Protein AF-A0A259N4V8-F1 (afdb_monomer)

Secondary structure (DSSP, 8-state):
--HHHHHHHHHHHHHH-GGG-EEEPPSTTPPPEEEETTEEEE--TTSTHHHHHHHHHHHHHHHHHHHHHHSSSBPHHHHHHIIIIIS-GGGHHHHHHHHHHHS-B---HHHHHHHHHHHHHH-SSTTSTHHHHHHHHHHTTS---GGGTTTS-SEEEEEESS-TT-SEEES-HHHHHHHHHHTHHHHTTPPPEEEEEEGGGEEEEE-TTSS-EEEE----

Structure (mmCIF, N/CA/C/O backbone):
data_AF-A0A259N4V8-F1
#
_entry.id   AF-A0A259N4V8-F1
#
loop_
_atom_site.group_PDB
_atom_site.id
_atom_site.type_symbol
_atom_site.label_atom_id
_atom_site.label_alt_id
_atom_site.label_comp_id
_atom_site.label_asym_id
_atom_site.label_entity_id
_atom_site.label_seq_id
_atom_site.pdbx_PDB_ins_code
_atom_site.Cartn_x
_atom_site.Cartn_y
_atom_site.Cartn_z
_atom_site.occupancy
_atom_site.B_iso_or_equiv
_atom_site.auth_seq_id
_atom_site.auth_comp_id
_atom_site.auth_asym_id
_atom_site.auth_atom_id
_atom_site.pdbx_PDB_model_num
ATOM 1 N N . MET A 1 1 ? 19.316 -9.562 -15.146 1.00 88.62 1 MET A N 1
ATOM 2 C CA . MET A 1 1 ? 18.927 -9.067 -16.485 1.00 88.62 1 MET A CA 1
ATOM 3 C C . MET A 1 1 ? 19.942 -9.521 -17.521 1.00 88.62 1 MET A C 1
ATOM 5 O O . MET A 1 1 ? 21.141 -9.373 -17.275 1.00 88.62 1 MET A O 1
ATOM 9 N N . ASN A 1 2 ? 19.476 -10.070 -18.642 1.00 89.69 2 ASN A N 1
ATOM 10 C CA . ASN A 1 2 ? 20.301 -10.301 -19.833 1.00 89.69 2 ASN A CA 1
ATOM 11 C C . ASN A 1 2 ? 20.630 -8.949 -20.531 1.00 89.69 2 ASN A C 1
ATOM 13 O O . ASN A 1 2 ? 20.104 -7.914 -20.110 1.00 89.69 2 ASN A O 1
ATOM 17 N N . PRO A 1 3 ? 21.532 -8.906 -21.531 1.00 92.75 3 PRO A N 1
ATOM 18 C CA . PRO A 1 3 ? 21.907 -7.653 -22.198 1.00 92.75 3 PRO A CA 1
ATOM 19 C C . PRO A 1 3 ? 20.731 -6.896 -22.832 1.00 92.75 3 PRO A C 1
ATOM 21 O O . PRO A 1 3 ? 20.641 -5.685 -22.661 1.00 92.75 3 PRO A O 1
ATOM 24 N N . GLU A 1 4 ? 19.802 -7.606 -23.471 1.00 91.50 4 GLU A N 1
ATOM 25 C CA . GLU A 1 4 ? 18.619 -7.029 -24.126 1.00 91.50 4 GLU A CA 1
ATOM 26 C C . GLU A 1 4 ? 17.668 -6.367 -23.116 1.00 91.50 4 GLU A C 1
ATOM 28 O O . GLU A 1 4 ? 17.286 -5.212 -23.276 1.00 91.50 4 GLU A O 1
ATOM 33 N N . GLN A 1 5 ? 17.379 -7.047 -22.002 1.00 93.56 5 GLN A N 1
ATOM 34 C CA . GLN A 1 5 ? 16.611 -6.509 -20.875 1.00 93.56 5 GLN A CA 1
ATOM 35 C C . GLN A 1 5 ? 17.256 -5.235 -20.318 1.00 93.56 5 GLN A C 1
ATOM 37 O O . GLN A 1 5 ? 16.558 -4.265 -20.020 1.00 93.56 5 GLN A O 1
ATOM 42 N N . LYS A 1 6 ? 18.590 -5.228 -20.171 1.00 93.25 6 LYS A N 1
ATOM 43 C CA . LYS A 1 6 ? 19.323 -4.055 -19.676 1.00 93.25 6 LYS A CA 1
ATOM 44 C C . LYS A 1 6 ? 19.194 -2.883 -20.637 1.00 93.25 6 LYS A C 1
ATOM 46 O O . LYS A 1 6 ? 18.895 -1.788 -20.184 1.00 93.25 6 LYS A O 1
ATOM 51 N N . GLU A 1 7 ? 19.416 -3.104 -21.929 1.00 95.81 7 GLU A N 1
ATOM 52 C CA . GLU A 1 7 ? 19.304 -2.059 -22.950 1.00 95.81 7 GLU A CA 1
ATOM 53 C C . GLU A 1 7 ? 17.878 -1.505 -23.024 1.00 95.81 7 GLU A C 1
ATOM 55 O O . GLU A 1 7 ? 17.678 -0.290 -23.002 1.00 95.81 7 GLU A O 1
ATOM 60 N N . PHE A 1 8 ? 16.883 -2.393 -23.009 1.00 96.94 8 PHE A N 1
ATOM 61 C CA . PHE A 1 8 ? 15.480 -2.017 -23.041 1.00 96.94 8 PHE A CA 1
ATOM 62 C C . PHE A 1 8 ? 15.085 -1.149 -21.837 1.00 96.94 8 PHE A C 1
ATOM 64 O O . PHE A 1 8 ? 14.509 -0.073 -22.021 1.00 96.94 8 PHE A O 1
ATOM 71 N N . TRP A 1 9 ? 15.399 -1.572 -20.608 1.00 97.06 9 TRP A N 1
ATOM 72 C CA . TRP A 1 9 ? 15.001 -0.850 -19.391 1.00 97.06 9 TRP A CA 1
ATOM 73 C C . TRP A 1 9 ? 15.925 0.313 -19.024 1.00 97.06 9 TRP A C 1
ATOM 75 O O . TRP A 1 9 ? 15.549 1.127 -18.179 1.00 97.06 9 TRP A O 1
ATOM 85 N N . LYS A 1 10 ? 17.089 0.444 -19.673 1.00 97.31 10 LYS A N 1
ATOM 86 C CA . LYS A 1 10 ? 18.097 1.467 -19.366 1.00 97.31 10 LYS A CA 1
ATOM 87 C C . LYS A 1 10 ? 17.532 2.887 -19.220 1.00 97.31 10 LYS A C 1
ATOM 89 O O . LYS A 1 10 ? 17.838 3.494 -18.200 1.00 97.31 10 LYS A O 1
ATOM 94 N N . PRO A 1 11 ? 16.677 3.412 -20.123 1.00 98.12 11 PRO A N 1
ATOM 95 C CA . PRO A 1 11 ? 16.157 4.774 -19.975 1.00 98.12 11 PRO A CA 1
ATOM 96 C C . PRO A 1 11 ? 15.373 4.991 -18.678 1.00 98.12 11 PRO A C 1
ATOM 98 O O . PRO A 1 11 ? 15.407 6.073 -18.107 1.00 98.12 11 PRO A O 1
ATOM 101 N N . TYR A 1 12 ? 14.672 3.961 -18.203 1.00 98.19 12 TYR A N 1
ATOM 102 C CA . TYR A 1 12 ? 13.939 4.026 -16.946 1.00 98.19 12 TYR A CA 1
ATOM 103 C C . TYR A 1 12 ? 14.869 3.832 -15.743 1.00 98.19 12 TYR A C 1
ATOM 105 O O . TYR A 1 12 ? 14.801 4.600 -14.789 1.00 98.19 12 TYR A O 1
ATOM 113 N N . ILE A 1 13 ? 15.782 2.857 -15.815 1.00 97.88 13 ILE A N 1
ATOM 114 C CA . ILE A 1 13 ? 16.783 2.593 -14.770 1.00 97.88 13 ILE A CA 1
ATOM 115 C C . ILE A 1 13 ? 17.664 3.823 -14.522 1.00 97.88 13 ILE A C 1
ATOM 117 O O . ILE A 1 13 ? 17.937 4.144 -13.371 1.00 97.88 13 ILE A O 1
ATOM 121 N N . ASP A 1 14 ? 18.065 4.541 -15.573 1.00 98.25 14 ASP A N 1
ATOM 122 C CA . ASP A 1 14 ? 18.867 5.763 -15.456 1.00 98.25 14 ASP A CA 1
ATOM 123 C C . ASP A 1 14 ? 18.132 6.877 -14.682 1.00 98.25 14 ASP A C 1
ATOM 125 O O . ASP A 1 14 ? 18.781 7.698 -14.038 1.00 98.25 14 ASP A O 1
ATOM 129 N N . LEU A 1 15 ? 16.791 6.903 -14.714 1.00 97.94 15 LEU A N 1
ATOM 130 C CA . LEU A 1 15 ? 15.978 7.879 -13.976 1.00 97.94 15 LEU A CA 1
ATOM 131 C C . LEU A 1 15 ? 15.815 7.517 -12.500 1.00 97.94 15 LEU A C 1
ATOM 133 O O . LEU A 1 15 ? 15.834 8.401 -11.641 1.00 97.94 15 LEU A O 1
ATOM 137 N N . ILE A 1 16 ? 15.592 6.234 -12.208 1.00 97.00 16 ILE A N 1
ATOM 138 C CA . ILE A 1 16 ? 15.252 5.787 -10.852 1.00 97.00 16 ILE A CA 1
ATOM 139 C C . ILE A 1 16 ? 16.444 5.250 -10.062 1.00 97.00 16 ILE A C 1
ATOM 141 O O . ILE A 1 16 ? 16.316 5.085 -8.856 1.00 97.00 16 ILE A O 1
ATOM 145 N N . GLY A 1 17 ? 17.579 4.980 -10.704 1.00 97.19 17 GLY A N 1
ATOM 146 C CA . GLY A 1 17 ? 18.704 4.272 -10.096 1.00 97.19 17 GLY A CA 1
ATOM 147 C C . GLY A 1 17 ? 18.523 2.752 -10.141 1.00 97.19 17 GLY A C 1
ATOM 148 O O . GLY A 1 17 ? 17.421 2.218 -9.992 1.00 97.19 17 GLY A O 1
ATOM 149 N N . VAL A 1 18 ? 19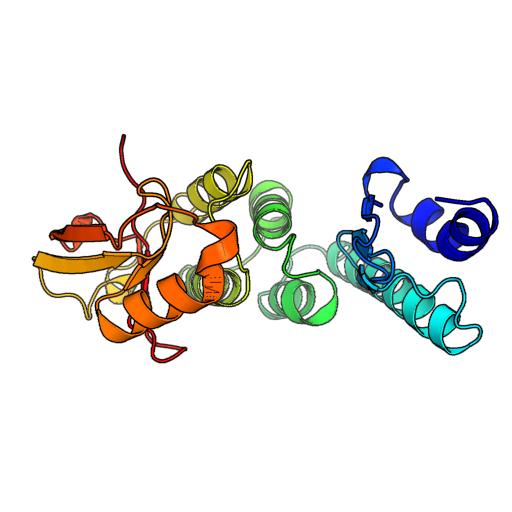.624 2.028 -10.359 1.00 94.81 18 VAL A N 1
ATOM 150 C CA . VAL A 1 18 ? 19.617 0.560 -10.501 1.00 94.81 18 VAL A CA 1
ATOM 151 C C . VAL A 1 18 ? 19.192 -0.150 -9.216 1.00 94.81 18 VAL A C 1
ATOM 153 O O . VAL A 1 18 ? 18.585 -1.214 -9.270 1.00 94.81 18 VAL A O 1
ATOM 156 N N . GLU A 1 19 ? 19.454 0.457 -8.065 1.00 95.00 19 GLU A N 1
ATOM 157 C CA . GLU A 1 19 ? 19.054 -0.022 -6.745 1.00 95.00 19 GLU A CA 1
ATOM 158 C C . GLU A 1 19 ? 17.535 0.009 -6.519 1.00 95.00 19 GLU A C 1
ATOM 160 O O . GLU A 1 19 ? 17.032 -0.716 -5.666 1.00 95.00 19 GLU A O 1
ATOM 165 N N . ASN A 1 20 ? 16.799 0.799 -7.309 1.00 95.88 20 ASN A N 1
ATOM 166 C CA .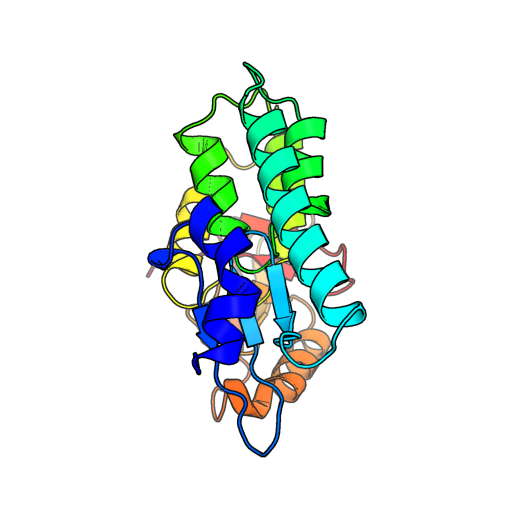 ASN A 1 20 ? 15.340 0.908 -7.241 1.00 95.88 20 ASN A CA 1
ATOM 167 C C . ASN A 1 20 ? 14.630 0.071 -8.322 1.00 95.88 20 ASN A C 1
ATOM 169 O O . ASN A 1 20 ? 13.407 0.159 -8.467 1.00 95.88 20 ASN A O 1
ATOM 173 N N . PHE A 1 21 ? 15.381 -0.740 -9.075 1.00 96.19 21 PHE A N 1
ATOM 174 C CA . PHE A 1 21 ? 14.873 -1.617 -10.125 1.00 96.19 21 PHE A CA 1
ATOM 175 C C . PHE A 1 21 ? 15.210 -3.076 -9.815 1.00 96.19 21 PHE A C 1
ATOM 177 O O . PHE A 1 21 ? 16.374 -3.477 -9.801 1.00 96.19 21 PHE A O 1
ATOM 184 N N . THR A 1 22 ? 14.185 -3.903 -9.636 1.00 95.12 22 THR A N 1
ATOM 185 C CA . THR A 1 22 ? 14.345 -5.343 -9.417 1.00 95.12 22 THR A CA 1
ATOM 186 C C . THR A 1 22 ? 13.765 -6.123 -10.590 1.00 95.12 22 THR A C 1
ATOM 188 O O . THR A 1 22 ? 12.654 -5.852 -11.034 1.00 95.12 22 THR A O 1
ATOM 191 N N . LEU A 1 23 ? 14.513 -7.116 -11.080 1.00 94.00 23 LEU A N 1
ATOM 192 C CA . LEU A 1 23 ? 14.002 -8.130 -12.003 1.00 94.00 23 LEU A CA 1
ATOM 193 C C . LEU A 1 23 ? 13.882 -9.458 -11.250 1.00 94.00 23 LEU A C 1
ATOM 195 O O . LEU A 1 23 ? 14.898 -10.062 -10.899 1.00 94.00 23 LEU A O 1
ATOM 199 N N . ILE A 1 24 ? 12.654 -9.915 -11.042 1.00 92.62 24 ILE A N 1
ATOM 200 C CA . ILE A 1 24 ? 12.338 -11.204 -10.432 1.00 92.62 24 ILE A CA 1
ATOM 201 C C . ILE A 1 24 ? 12.240 -12.239 -11.549 1.00 92.62 24 ILE A C 1
ATOM 203 O O . ILE A 1 24 ? 11.523 -12.042 -12.527 1.00 92.62 24 ILE A O 1
ATOM 207 N N . LYS A 1 25 ? 12.975 -13.342 -11.417 1.00 91.06 25 LYS A N 1
ATOM 208 C CA . LYS A 1 25 ? 12.930 -14.425 -12.399 1.00 91.06 25 LYS A CA 1
ATOM 209 C C . LYS A 1 25 ? 11.647 -15.229 -12.256 1.00 91.06 25 LYS A C 1
ATOM 211 O O . LYS A 1 25 ? 11.327 -15.669 -11.153 1.00 91.06 25 LYS A O 1
ATOM 216 N N . GLY A 1 26 ? 10.943 -15.420 -13.368 1.00 85.88 26 GLY A N 1
ATOM 217 C CA . GLY A 1 26 ? 9.789 -16.311 -13.403 1.00 85.88 26 GLY A CA 1
ATOM 218 C C . GLY A 1 26 ? 10.216 -17.761 -13.157 1.00 85.88 26 GLY A C 1
ATOM 219 O O . GLY A 1 26 ? 11.306 -18.175 -13.558 1.00 85.88 26 GLY A O 1
ATOM 220 N N . GLN A 1 27 ? 9.370 -18.527 -12.471 1.00 83.31 27 GLN A N 1
ATOM 221 C CA . GLN A 1 27 ? 9.545 -19.968 -12.264 1.00 83.31 27 GLN A CA 1
ATOM 222 C C . GLN A 1 27 ? 8.623 -20.747 -13.210 1.00 83.31 27 GLN A C 1
ATOM 224 O O . GLN A 1 27 ? 7.619 -20.211 -13.668 1.00 83.31 27 GLN A O 1
ATOM 229 N N . ASP A 1 28 ? 8.983 -21.989 -13.543 1.00 80.69 28 ASP A N 1
ATOM 230 C CA . ASP A 1 28 ? 8.143 -22.921 -14.318 1.00 80.69 28 ASP A CA 1
ATOM 231 C C . ASP A 1 28 ? 7.590 -22.367 -15.645 1.00 80.69 28 ASP A C 1
ATOM 233 O O . ASP A 1 28 ? 6.445 -22.598 -16.028 1.00 80.69 28 ASP A O 1
ATOM 237 N N . GLY A 1 29 ? 8.426 -21.622 -16.376 1.00 75.12 29 GLY A N 1
ATOM 238 C CA . GLY A 1 29 ? 8.057 -21.037 -17.670 1.00 75.12 29 GLY A CA 1
ATOM 239 C C . GLY A 1 29 ? 7.258 -19.734 -17.575 1.00 75.12 29 GLY A C 1
ATOM 240 O O . GLY A 1 29 ? 6.855 -19.200 -18.610 1.00 75.12 29 GLY A O 1
ATOM 241 N N . MET A 1 30 ? 7.059 -19.194 -16.369 1.00 82.94 30 MET A N 1
ATOM 242 C CA . MET A 1 30 ? 6.507 -17.854 -16.180 1.00 82.94 30 MET A CA 1
ATOM 243 C C . MET A 1 30 ? 7.481 -16.778 -16.671 1.00 82.94 30 MET A C 1
ATOM 245 O O . MET A 1 30 ? 8.702 -16.934 -16.617 1.00 82.94 30 MET A O 1
ATOM 249 N N . ILE A 1 31 ? 6.922 -15.664 -17.143 1.00 88.06 31 ILE A N 1
ATOM 250 C CA . ILE A 1 31 ? 7.688 -14.497 -17.590 1.00 88.06 31 ILE A CA 1
ATOM 251 C C . ILE A 1 31 ? 8.330 -13.824 -16.368 1.00 88.06 31 ILE A C 1
ATOM 253 O O . ILE A 1 31 ? 7.736 -13.787 -15.289 1.00 88.06 31 ILE A O 1
ATOM 257 N N . ASP A 1 32 ? 9.541 -13.287 -16.540 1.00 93.94 32 ASP A N 1
ATOM 258 C CA . ASP A 1 32 ? 10.187 -12.448 -15.527 1.00 93.94 32 ASP A CA 1
ATOM 259 C C . ASP A 1 32 ? 9.270 -11.280 -15.121 1.00 93.94 32 ASP A C 1
ATOM 261 O O . ASP A 1 32 ? 8.492 -10.773 -15.928 1.00 93.94 32 ASP A O 1
ATOM 265 N N . LEU A 1 33 ? 9.381 -10.808 -13.883 1.00 94.00 33 LEU A N 1
ATOM 266 C CA . LEU A 1 33 ? 8.668 -9.628 -13.401 1.00 94.00 33 LEU A CA 1
ATOM 267 C C . LEU A 1 33 ? 9.652 -8.488 -13.169 1.00 94.00 33 LEU A C 1
ATOM 269 O O . LEU A 1 33 ? 10.742 -8.685 -12.633 1.00 94.00 33 LEU A O 1
ATOM 273 N N . VAL A 1 34 ? 9.251 -7.281 -13.535 1.00 94.75 34 VAL A N 1
ATOM 274 C CA . VAL A 1 34 ? 9.922 -6.049 -13.131 1.00 94.75 34 VAL A CA 1
ATOM 275 C C . VAL A 1 34 ? 9.182 -5.480 -11.937 1.00 94.75 34 VAL A C 1
ATOM 277 O O . VAL A 1 34 ? 7.955 -5.396 -11.950 1.00 94.75 34 VAL A O 1
ATOM 280 N N . GLN A 1 35 ? 9.938 -5.054 -10.933 1.00 94.56 35 GLN A N 1
ATOM 281 C CA . GLN A 1 35 ? 9.421 -4.385 -9.754 1.00 94.56 35 GLN A CA 1
ATOM 282 C C . GLN A 1 35 ? 10.223 -3.111 -9.476 1.00 94.56 35 GLN A C 1
ATOM 284 O O . GLN A 1 35 ? 11.443 -3.135 -9.296 1.00 94.56 35 GLN A O 1
ATOM 289 N N . SER A 1 36 ? 9.512 -1.993 -9.433 1.00 96.44 36 SER A N 1
ATOM 290 C CA . SER A 1 36 ? 9.987 -0.683 -9.009 1.00 96.44 36 SER A CA 1
ATOM 291 C C . SER A 1 36 ? 8.819 0.127 -8.446 1.00 96.44 36 SER A C 1
ATOM 293 O O . SER A 1 36 ? 7.648 -0.219 -8.626 1.00 96.44 36 SER A O 1
ATOM 295 N N . LYS A 1 37 ? 9.129 1.270 -7.826 1.00 96.44 37 LYS A N 1
ATOM 296 C CA . LYS A 1 37 ? 8.124 2.192 -7.277 1.00 96.44 37 LYS A CA 1
ATOM 297 C C . LYS A 1 37 ? 7.052 2.610 -8.293 1.00 96.44 37 LYS A C 1
ATOM 299 O O . LYS A 1 37 ? 5.904 2.783 -7.903 1.00 96.44 37 LYS A O 1
ATOM 304 N N . HIS A 1 38 ? 7.404 2.777 -9.571 1.00 97.56 38 HIS A N 1
ATOM 305 C CA . HIS A 1 38 ? 6.475 3.285 -10.594 1.00 97.56 38 HIS A CA 1
ATOM 306 C C . HIS A 1 38 ? 5.986 2.211 -11.582 1.00 97.56 38 HIS A C 1
ATOM 308 O O . HIS A 1 38 ? 5.133 2.496 -12.431 1.00 97.56 38 HIS A O 1
ATOM 314 N N . TYR A 1 39 ? 6.500 0.980 -11.483 1.00 95.56 39 TYR A N 1
ATOM 315 C CA . TYR A 1 39 ? 6.109 -0.135 -12.341 1.00 95.56 39 TYR A CA 1
ATOM 316 C C . TYR A 1 39 ? 6.314 -1.482 -11.641 1.00 95.56 39 TYR A C 1
ATOM 318 O O . TYR A 1 39 ? 7.438 -1.865 -11.328 1.00 95.56 39 TYR A O 1
ATOM 326 N N . CYS A 1 40 ? 5.230 -2.232 -11.464 1.00 93.31 40 CYS A N 1
ATOM 327 C CA . CYS A 1 40 ? 5.275 -3.651 -11.142 1.00 93.31 40 CYS A CA 1
ATOM 328 C C . CYS A 1 40 ? 4.475 -4.419 -12.196 1.00 93.31 40 CYS A C 1
ATOM 330 O O . CYS A 1 40 ? 3.315 -4.093 -12.463 1.00 93.31 40 CYS A O 1
ATOM 332 N N . GLY A 1 41 ? 5.089 -5.410 -12.833 1.00 92.69 41 GLY A N 1
ATOM 333 C CA . GLY A 1 41 ? 4.429 -6.182 -13.881 1.00 92.69 41 GLY A CA 1
ATOM 334 C C . GLY A 1 41 ? 5.379 -7.109 -14.618 1.00 92.69 41 GLY A C 1
ATOM 335 O O . GLY A 1 41 ? 6.554 -7.213 -14.278 1.00 92.69 41 GLY A O 1
ATOM 336 N N . MET A 1 42 ? 4.872 -7.777 -15.652 1.00 93.31 42 MET A N 1
ATOM 337 C CA . MET A 1 42 ? 5.701 -8.628 -16.506 1.00 93.31 42 MET A CA 1
ATOM 338 C C . MET A 1 42 ? 6.818 -7.812 -17.161 1.00 93.31 42 MET A C 1
ATOM 340 O O . MET A 1 42 ? 6.614 -6.661 -17.569 1.00 93.31 42 MET A O 1
ATOM 344 N N . ASP A 1 43 ? 7.993 -8.421 -17.280 1.00 94.12 43 ASP A N 1
ATOM 345 C CA . ASP A 1 43 ? 9.046 -7.919 -18.140 1.00 94.12 43 ASP A CA 1
ATOM 346 C C . ASP A 1 43 ? 8.583 -8.010 -19.592 1.00 94.12 43 ASP A C 1
ATOM 348 O O . ASP A 1 43 ? 8.346 -9.084 -20.141 1.00 94.12 43 ASP A O 1
ATOM 352 N N . THR A 1 44 ? 8.454 -6.846 -20.213 1.00 93.69 44 THR A N 1
ATOM 353 C CA . THR A 1 44 ? 7.962 -6.712 -21.579 1.00 93.69 44 THR A CA 1
ATOM 354 C C . THR A 1 44 ? 9.059 -6.336 -22.565 1.00 93.69 44 THR A C 1
ATOM 356 O O . THR A 1 44 ? 8.751 -5.891 -23.670 1.00 93.69 44 THR A O 1
ATOM 359 N N . SER A 1 45 ? 10.329 -6.506 -22.183 1.00 93.19 45 SER A N 1
ATOM 360 C CA . SER A 1 45 ? 11.490 -6.178 -23.020 1.00 93.19 45 SER A CA 1
ATOM 361 C C . SER A 1 45 ? 11.474 -6.860 -24.395 1.00 93.19 45 SER A C 1
ATOM 363 O O . SER A 1 45 ? 11.897 -6.259 -25.377 1.00 93.19 45 SER A O 1
ATOM 365 N N . SER A 1 46 ? 10.891 -8.057 -24.496 1.00 90.25 46 SER A N 1
ATOM 366 C CA . SER A 1 46 ? 10.773 -8.831 -25.739 1.00 90.25 46 SER A CA 1
ATOM 367 C C . SER A 1 46 ? 9.502 -8.552 -26.559 1.00 90.25 46 SER A C 1
ATOM 369 O O . SER A 1 46 ? 9.316 -9.134 -27.627 1.00 90.25 46 SER A O 1
ATOM 371 N N . LEU A 1 47 ? 8.602 -7.672 -26.097 1.00 90.00 47 LEU A N 1
ATOM 372 C CA . LEU A 1 47 ? 7.270 -7.476 -26.702 1.00 90.00 47 LEU A CA 1
ATOM 373 C C . LEU A 1 47 ? 7.199 -6.331 -27.733 1.00 90.00 47 LEU A C 1
ATOM 375 O O . LEU A 1 47 ? 6.105 -5.889 -28.105 1.00 90.00 47 LEU A O 1
ATOM 379 N N . GLY A 1 48 ? 8.344 -5.811 -28.186 1.00 89.44 48 GLY A N 1
ATOM 380 C CA . GLY A 1 48 ? 8.416 -4.715 -29.158 1.00 89.44 48 GLY A CA 1
ATOM 381 C C . GLY A 1 48 ? 7.612 -3.484 -28.714 1.00 89.44 48 GLY A C 1
ATOM 382 O O . GLY A 1 48 ? 7.763 -3.013 -27.588 1.00 89.44 48 GLY A O 1
ATOM 383 N N . LYS A 1 49 ? 6.702 -2.990 -29.570 1.00 88.88 49 LYS A N 1
ATOM 384 C CA . LYS A 1 49 ? 5.888 -1.781 -29.309 1.00 88.88 49 LYS A CA 1
ATOM 385 C C . LYS A 1 49 ? 5.061 -1.841 -28.019 1.00 88.88 49 LYS A C 1
ATOM 387 O O . LYS A 1 49 ? 4.875 -0.820 -27.364 1.00 88.88 49 LYS A O 1
ATOM 392 N N . HIS A 1 50 ? 4.559 -3.020 -27.643 1.00 84.38 50 HIS A N 1
ATOM 393 C CA . HIS A 1 50 ? 3.814 -3.173 -26.388 1.00 84.38 50 HIS A CA 1
ATOM 394 C C . HIS A 1 50 ? 4.741 -3.013 -25.181 1.00 84.38 50 HIS A C 1
ATOM 396 O O . HIS A 1 50 ? 4.375 -2.373 -24.197 1.00 84.38 50 HIS A O 1
ATOM 402 N N . GLY A 1 51 ? 5.968 -3.530 -25.287 1.00 91.19 51 GLY A N 1
ATOM 403 C CA . GLY A 1 51 ? 7.007 -3.280 -24.301 1.00 91.19 51 GLY A CA 1
ATOM 404 C C . GLY A 1 51 ? 7.310 -1.796 -24.172 1.00 91.19 51 GLY A C 1
ATOM 405 O O . GLY A 1 51 ? 7.271 -1.251 -23.068 1.00 91.19 51 GLY A O 1
ATOM 406 N N . GLU A 1 52 ? 7.560 -1.121 -25.295 1.00 93.75 52 GLU A N 1
ATOM 407 C CA . GLU A 1 52 ? 7.856 0.316 -25.313 1.00 93.75 52 GLU A CA 1
ATOM 408 C C . GLU A 1 52 ? 6.774 1.141 -24.606 1.00 93.75 52 GLU A C 1
ATOM 410 O O . GLU A 1 52 ? 7.108 2.053 -23.845 1.00 93.75 52 GLU A O 1
ATOM 415 N N . ALA A 1 53 ? 5.496 0.795 -24.792 1.00 94.25 53 ALA A N 1
ATOM 416 C CA . ALA A 1 53 ? 4.384 1.447 -24.107 1.00 94.25 53 ALA A CA 1
ATOM 417 C C . ALA A 1 53 ? 4.479 1.300 -22.578 1.00 94.25 53 ALA A C 1
ATOM 419 O O . ALA A 1 53 ? 4.376 2.298 -21.866 1.00 94.25 53 ALA A O 1
ATOM 420 N N . ASN A 1 54 ? 4.761 0.100 -22.063 1.00 94.44 54 ASN A N 1
ATOM 421 C CA . ASN A 1 54 ? 4.913 -0.135 -20.622 1.00 94.44 54 ASN A CA 1
ATOM 422 C C . ASN A 1 54 ? 6.091 0.636 -20.019 1.00 94.44 54 ASN A C 1
ATOM 424 O O . ASN A 1 54 ? 5.945 1.287 -18.982 1.00 94.44 54 ASN A O 1
ATOM 428 N N . ARG A 1 55 ? 7.247 0.631 -20.694 1.00 96.25 55 ARG A N 1
ATOM 429 C CA . ARG A 1 55 ? 8.404 1.432 -20.268 1.00 96.25 55 ARG A CA 1
ATOM 430 C C . ARG A 1 55 ? 8.078 2.925 -20.274 1.00 96.25 55 ARG A C 1
ATOM 432 O O . ARG A 1 55 ? 8.443 3.635 -19.343 1.00 96.25 55 ARG A O 1
ATOM 439 N N . THR A 1 56 ? 7.365 3.394 -21.296 1.00 97.06 56 THR A N 1
ATOM 440 C CA . THR A 1 56 ? 6.927 4.793 -21.405 1.00 97.06 56 THR A CA 1
ATOM 441 C C . THR A 1 56 ? 5.987 5.166 -20.262 1.00 97.06 56 THR A C 1
ATOM 443 O O . THR A 1 56 ? 6.157 6.219 -19.658 1.00 97.06 56 THR A O 1
ATOM 446 N N . VAL A 1 57 ? 5.050 4.289 -19.893 1.00 96.06 57 VAL A N 1
ATOM 447 C CA . VAL A 1 57 ? 4.179 4.495 -18.727 1.00 96.06 57 VAL A CA 1
ATOM 448 C C . VAL A 1 57 ? 4.995 4.602 -17.437 1.00 96.06 57 VAL A C 1
ATOM 450 O O . VAL A 1 57 ? 4.754 5.518 -16.654 1.00 96.06 57 VAL A O 1
ATOM 453 N N . ALA A 1 58 ? 5.983 3.727 -17.226 1.00 97.25 58 ALA A N 1
ATOM 454 C CA . ALA A 1 5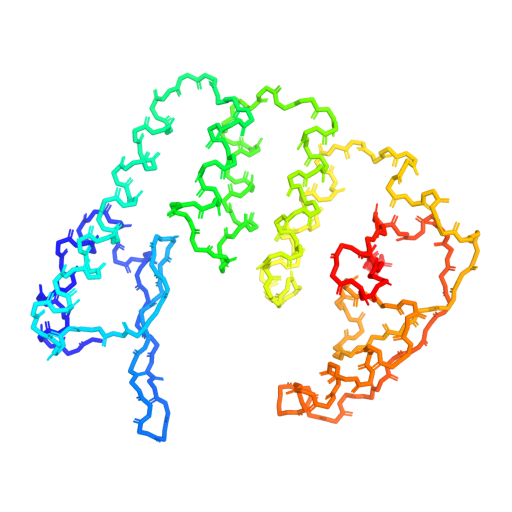8 ? 6.848 3.776 -16.044 1.00 97.25 58 ALA A CA 1
ATOM 455 C C . ALA A 1 58 ? 7.625 5.105 -15.942 1.00 97.25 58 ALA A C 1
ATOM 457 O O . ALA A 1 58 ? 7.679 5.719 -14.874 1.00 97.25 58 ALA A O 1
ATOM 458 N N . ILE A 1 59 ? 8.174 5.574 -17.067 1.00 98.50 59 ILE A N 1
ATOM 459 C CA . ILE A 1 59 ? 8.887 6.856 -17.177 1.00 98.50 59 ILE A CA 1
ATOM 460 C C . ILE A 1 59 ? 7.935 8.036 -16.933 1.00 98.50 59 ILE A C 1
ATOM 462 O O . ILE A 1 59 ? 8.244 8.929 -16.145 1.00 98.50 59 ILE A O 1
ATOM 466 N N . ASN A 1 60 ? 6.750 8.026 -17.544 1.00 98.31 60 ASN A N 1
ATOM 467 C CA . ASN A 1 60 ? 5.761 9.091 -17.370 1.00 98.31 60 ASN A CA 1
ATOM 4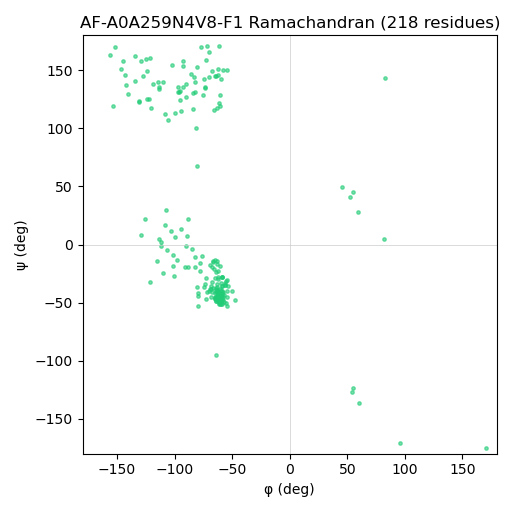68 C C . ASN A 1 60 ? 5.285 9.187 -15.918 1.00 98.31 60 ASN A C 1
ATOM 470 O O . ASN A 1 60 ? 5.204 10.285 -15.376 1.00 98.31 60 ASN A O 1
ATOM 474 N N . ARG A 1 61 ? 5.027 8.050 -15.261 1.00 98.25 61 ARG A N 1
ATOM 475 C CA . ARG A 1 61 ? 4.679 8.015 -13.833 1.00 98.25 61 ARG A CA 1
ATOM 476 C C . ARG A 1 61 ? 5.773 8.618 -12.961 1.00 98.25 61 ARG A C 1
ATOM 478 O O . ARG A 1 61 ? 5.450 9.381 -12.058 1.00 98.25 61 ARG A O 1
ATOM 485 N N . TYR A 1 62 ? 7.042 8.321 -13.248 1.00 98.44 62 TYR A N 1
ATOM 486 C CA . TYR A 1 62 ? 8.164 8.949 -12.551 1.00 98.44 62 TYR A CA 1
ATOM 487 C C . TYR A 1 62 ? 8.146 10.473 -12.723 1.00 98.44 62 TYR A C 1
ATOM 489 O O . TYR A 1 62 ? 8.213 11.194 -11.731 1.00 98.44 62 TYR A O 1
ATOM 497 N N . HIS A 1 63 ? 8.010 10.980 -13.951 1.00 98.56 63 HIS A N 1
ATOM 498 C CA . HIS A 1 63 ? 8.015 12.426 -14.190 1.00 98.56 63 HIS A CA 1
ATOM 499 C C . HIS A 1 63 ? 6.827 13.140 -13.539 1.00 98.56 63 HIS A C 1
ATOM 501 O O . HIS A 1 63 ? 7.038 14.143 -12.864 1.00 98.56 63 HIS A O 1
ATOM 507 N N . LEU A 1 64 ? 5.613 12.596 -13.660 1.00 98.31 64 LEU A N 1
ATOM 508 C CA . LEU A 1 64 ? 4.414 13.155 -13.023 1.00 98.31 64 LEU A CA 1
ATOM 509 C C . LEU A 1 64 ? 4.515 13.143 -11.493 1.00 98.31 64 LEU A C 1
ATOM 511 O O . LEU A 1 64 ? 4.085 14.082 -10.820 1.00 98.31 64 LEU A O 1
ATOM 515 N N . TYR A 1 65 ? 5.131 12.101 -10.932 1.00 97.56 65 TYR A N 1
ATOM 516 C CA . TYR A 1 65 ? 5.443 12.042 -9.511 1.00 97.56 65 TYR A CA 1
ATOM 517 C C . TYR A 1 65 ? 6.437 13.138 -9.100 1.00 97.56 65 TYR A C 1
ATOM 519 O O . TYR A 1 65 ? 6.164 13.867 -8.148 1.00 97.56 65 TYR A O 1
ATOM 527 N N . GLN A 1 66 ? 7.545 13.319 -9.830 1.00 96.88 66 GLN A N 1
ATOM 528 C CA . GLN A 1 66 ? 8.515 14.387 -9.541 1.00 96.88 66 GLN A CA 1
ATOM 529 C C . GLN A 1 66 ? 7.897 15.783 -9.683 1.00 96.88 66 GLN A C 1
ATOM 531 O O . GLN A 1 66 ? 8.132 16.646 -8.840 1.00 96.88 66 GLN A O 1
ATOM 536 N N . GLU A 1 67 ? 7.074 15.997 -10.709 1.00 97.00 67 GLU A N 1
ATOM 537 C CA . GLU A 1 67 ? 6.332 17.241 -10.909 1.00 97.00 67 GLU A CA 1
ATOM 538 C C . GLU A 1 67 ? 5.409 17.522 -9.720 1.00 97.00 67 GLU A C 1
ATOM 540 O O . GLU A 1 67 ? 5.447 18.613 -9.149 1.00 97.00 67 GLU A O 1
ATOM 545 N N . THR A 1 68 ? 4.648 16.520 -9.275 1.00 95.62 68 THR A N 1
ATOM 546 C CA . THR A 1 68 ? 3.770 16.650 -8.105 1.00 95.62 68 THR A CA 1
ATOM 547 C C . THR A 1 68 ? 4.573 16.962 -6.843 1.00 95.62 68 THR A C 1
ATOM 549 O O . THR A 1 68 ? 4.222 17.880 -6.110 1.00 95.62 68 THR A O 1
ATOM 552 N N . LEU A 1 69 ? 5.703 16.285 -6.621 1.00 93.62 69 LEU A N 1
ATOM 553 C CA . LEU A 1 69 ? 6.589 16.545 -5.481 1.00 93.62 69 LEU A CA 1
ATOM 554 C C . LEU A 1 69 ? 7.333 17.886 -5.532 1.00 93.62 69 LEU A C 1
ATOM 556 O O . LEU A 1 69 ? 7.893 18.308 -4.513 1.00 93.62 69 LEU A O 1
ATOM 560 N N . SER A 1 70 ? 7.406 18.516 -6.704 1.00 93.31 70 SER A N 1
ATOM 561 C CA . SER A 1 70 ? 8.001 19.845 -6.867 1.00 93.31 70 SER A CA 1
ATOM 562 C C . SER A 1 70 ? 7.069 20.964 -6.399 1.00 93.31 70 SER A C 1
ATOM 564 O O . SER A 1 70 ? 7.526 22.083 -6.154 1.00 93.31 70 SER A O 1
ATOM 566 N N . LYS A 1 71 ? 5.775 20.659 -6.218 1.00 89.69 71 LYS A N 1
ATOM 567 C CA . LYS A 1 71 ? 4.828 21.549 -5.544 1.00 89.69 71 LYS A CA 1
ATOM 568 C C . LYS A 1 71 ? 5.283 21.762 -4.096 1.00 89.69 71 LYS A C 1
ATOM 570 O O . LYS A 1 71 ? 5.929 20.900 -3.507 1.00 89.69 71 LYS A O 1
ATOM 575 N N . GLY A 1 72 ? 4.956 22.925 -3.531 1.00 85.88 72 GLY A N 1
ATOM 576 C CA . GLY A 1 72 ? 5.295 23.268 -2.147 1.00 85.88 72 GLY A CA 1
ATOM 577 C C . GLY A 1 72 ? 4.598 22.349 -1.138 1.00 85.88 72 GLY A C 1
ATOM 578 O O . GLY A 1 72 ? 5.083 21.268 -0.817 1.00 85.88 72 GLY A O 1
ATOM 579 N N . THR A 1 73 ? 3.454 22.785 -0.618 1.00 89.62 73 THR A N 1
ATOM 580 C CA . THR A 1 73 ? 2.598 21.935 0.223 1.00 89.62 73 THR A CA 1
ATOM 581 C C . THR A 1 73 ? 1.737 21.050 -0.669 1.00 89.62 73 THR A C 1
ATOM 583 O O . THR A 1 73 ? 1.110 21.554 -1.600 1.00 89.62 73 THR A O 1
ATOM 586 N N . LEU A 1 74 ? 1.697 19.748 -0.381 1.00 92.69 74 LEU A N 1
ATOM 587 C CA . LEU A 1 74 ? 0.841 18.803 -1.098 1.00 92.69 74 LEU A CA 1
ATOM 588 C C . LEU A 1 74 ? -0.570 18.816 -0.506 1.00 92.69 74 LEU A C 1
ATOM 590 O O . LEU A 1 74 ? -0.728 18.703 0.715 1.00 92.69 74 LEU A O 1
ATOM 594 N N . SER A 1 75 ? -1.570 18.941 -1.378 1.00 92.25 75 SER A N 1
ATOM 595 C CA . SER A 1 75 ? -2.986 18.788 -1.025 1.00 92.25 75 SER A CA 1
ATOM 596 C C . SER A 1 75 ? -3.377 17.311 -0.868 1.00 92.25 75 SER A C 1
ATOM 598 O O . SER A 1 75 ? -2.609 16.418 -1.232 1.00 92.25 75 SER A O 1
ATOM 600 N N . ALA A 1 76 ? -4.581 17.045 -0.350 1.00 92.31 76 ALA A N 1
ATOM 601 C CA . ALA A 1 76 ? -5.137 15.692 -0.314 1.00 92.31 76 ALA A CA 1
ATOM 602 C C . ALA A 1 76 ? -5.242 15.087 -1.727 1.00 92.31 76 ALA A C 1
ATOM 604 O O . ALA A 1 76 ? -4.751 13.984 -1.950 1.00 92.31 76 ALA A O 1
ATOM 605 N N . ASP A 1 77 ? -5.737 15.857 -2.703 1.00 93.38 77 ASP A N 1
ATOM 606 C CA . ASP A 1 77 ? -5.853 15.429 -4.104 1.00 93.38 77 ASP A CA 1
ATOM 607 C C . ASP A 1 77 ? -4.495 15.074 -4.732 1.00 93.38 77 ASP A C 1
ATOM 609 O O . ASP A 1 77 ? -4.387 14.114 -5.502 1.00 93.38 77 ASP A O 1
ATOM 613 N N . ASP A 1 78 ? -3.437 15.825 -4.404 1.00 95.06 78 ASP A N 1
ATOM 614 C CA . ASP A 1 78 ? -2.079 15.514 -4.867 1.00 95.06 78 ASP A CA 1
ATOM 615 C C . ASP A 1 78 ? -1.617 14.153 -4.335 1.00 95.06 78 ASP A C 1
ATOM 617 O O . ASP A 1 78 ? -1.070 13.338 -5.083 1.00 95.06 78 ASP A O 1
ATOM 621 N N . ILE A 1 79 ? -1.851 13.901 -3.046 1.00 95.50 79 ILE A N 1
ATOM 622 C CA . ILE A 1 79 ? -1.453 12.663 -2.371 1.00 95.50 79 ILE A CA 1
ATOM 623 C C . ILE A 1 79 ? -2.266 11.478 -2.905 1.00 95.50 79 ILE A C 1
ATOM 625 O O . ILE A 1 79 ? -1.687 10.447 -3.259 1.00 95.50 79 ILE A O 1
ATOM 629 N N . ASP A 1 80 ? -3.577 11.636 -3.061 1.00 94.81 80 ASP A N 1
ATOM 630 C CA . ASP A 1 80 ? -4.438 10.617 -3.659 1.00 94.81 80 ASP A CA 1
ATOM 631 C C . ASP A 1 80 ? -3.994 10.284 -5.083 1.00 94.81 80 ASP A C 1
ATOM 633 O O . ASP A 1 80 ? -3.866 9.110 -5.444 1.00 94.81 80 ASP A O 1
ATOM 637 N N . THR A 1 81 ? -3.667 11.302 -5.882 1.00 96.31 81 THR A N 1
ATOM 638 C CA . THR A 1 81 ? -3.173 11.110 -7.250 1.00 96.31 81 THR A CA 1
ATOM 639 C C . THR A 1 81 ? -1.871 10.306 -7.271 1.00 96.31 81 THR A C 1
ATOM 641 O O . THR A 1 81 ? -1.742 9.386 -8.088 1.00 96.31 81 THR A O 1
ATOM 644 N N . ILE A 1 82 ? -0.935 10.585 -6.354 1.00 97.12 82 ILE A N 1
ATOM 645 C CA . ILE A 1 82 ? 0.319 9.826 -6.213 1.00 97.12 82 ILE A CA 1
ATOM 646 C C . ILE A 1 82 ? 0.023 8.331 -6.036 1.00 97.12 82 ILE A C 1
ATOM 648 O O . ILE A 1 82 ? 0.521 7.507 -6.813 1.00 97.12 82 ILE A O 1
ATOM 652 N N . PHE A 1 83 ? -0.826 7.970 -5.073 1.00 97.31 83 PHE A N 1
ATOM 653 C CA . PHE A 1 83 ? -1.118 6.567 -4.762 1.00 97.31 83 PHE A CA 1
ATOM 654 C C . PHE A 1 83 ? -2.085 5.886 -5.735 1.00 97.31 83 PHE A C 1
ATOM 656 O O . PHE A 1 83 ? -2.123 4.655 -5.819 1.00 97.31 83 PHE A O 1
ATOM 663 N N . LEU A 1 84 ? -2.922 6.636 -6.448 1.00 95.31 84 LEU A N 1
ATOM 664 C CA . LEU A 1 84 ? -3.818 6.078 -7.462 1.00 95.31 84 LEU A CA 1
ATOM 665 C C . LEU A 1 84 ? -3.094 5.818 -8.783 1.00 95.31 84 LEU A C 1
ATOM 667 O O . LEU A 1 84 ? -3.388 4.818 -9.440 1.00 95.31 84 LEU A O 1
ATOM 671 N N . SER A 1 85 ? -2.154 6.688 -9.159 1.00 95.75 85 SER A N 1
ATOM 672 C CA . SER A 1 85 ? -1.683 6.761 -10.546 1.00 95.75 85 SER A CA 1
ATOM 673 C C . SER A 1 85 ? -0.188 6.534 -10.729 1.00 95.75 85 SER A C 1
ATOM 675 O O . SER A 1 85 ? 0.211 6.026 -11.782 1.00 95.75 85 SER A O 1
ATOM 677 N N . TYR A 1 86 ? 0.647 6.921 -9.761 1.00 97.25 86 TYR A N 1
ATOM 678 C CA . TYR A 1 86 ? 2.098 7.012 -9.975 1.00 97.25 86 TYR A CA 1
ATOM 679 C C . TYR A 1 86 ? 2.900 5.948 -9.237 1.00 97.25 86 TYR A C 1
ATOM 681 O O . TYR A 1 86 ? 4.013 5.633 -9.662 1.00 97.25 86 TYR A O 1
ATOM 689 N N . ILE A 1 87 ? 2.349 5.409 -8.152 1.00 96.81 87 ILE A N 1
ATOM 690 C CA . ILE A 1 87 ? 3.038 4.486 -7.254 1.00 96.81 87 ILE A CA 1
ATOM 691 C C . ILE A 1 87 ? 2.388 3.113 -7.317 1.00 96.81 87 ILE A C 1
ATOM 693 O O . ILE A 1 87 ? 1.164 2.979 -7.295 1.00 96.81 87 ILE A O 1
ATOM 697 N N . ASP A 1 88 ? 3.220 2.084 -7.384 1.00 95.50 88 ASP A N 1
ATOM 698 C CA . ASP A 1 88 ? 2.767 0.711 -7.297 1.00 95.50 88 ASP A CA 1
ATOM 699 C C . ASP A 1 88 ? 2.391 0.332 -5.855 1.00 95.50 88 ASP A C 1
ATOM 701 O O . ASP A 1 88 ? 3.057 0.714 -4.888 1.00 95.50 88 ASP A O 1
ATOM 705 N N . LYS A 1 89 ? 1.331 -0.468 -5.714 1.00 94.44 89 LYS A N 1
ATOM 706 C CA . LYS A 1 89 ? 0.776 -0.911 -4.425 1.00 94.44 89 LYS A CA 1
ATOM 707 C C . LYS A 1 89 ? 1.813 -1.574 -3.526 1.00 94.44 89 LYS A C 1
ATOM 709 O O . LYS A 1 89 ? 1.717 -1.460 -2.306 1.00 94.44 89 LYS A O 1
ATOM 714 N N . ALA A 1 90 ? 2.823 -2.233 -4.096 1.00 92.19 90 ALA A N 1
ATOM 715 C CA . ALA A 1 90 ? 3.891 -2.862 -3.323 1.00 92.19 90 ALA A CA 1
ATOM 716 C C . ALA A 1 90 ? 4.702 -1.871 -2.463 1.00 92.19 90 ALA A C 1
ATOM 718 O O . ALA A 1 90 ? 5.344 -2.318 -1.511 1.00 92.19 90 ALA A O 1
ATOM 719 N N . TYR A 1 91 ? 4.631 -0.568 -2.769 1.00 95.31 91 TYR A N 1
ATOM 720 C CA . TYR A 1 91 ? 5.413 0.509 -2.155 1.00 95.31 91 TYR A CA 1
ATOM 721 C C . TYR A 1 91 ? 4.582 1.511 -1.338 1.00 95.31 91 TYR A C 1
ATOM 723 O O . TYR A 1 91 ? 5.145 2.498 -0.860 1.00 95.31 91 TYR A O 1
ATOM 731 N N . PHE A 1 92 ? 3.271 1.298 -1.166 1.00 97.12 92 PHE A N 1
ATOM 732 C CA . PHE A 1 92 ? 2.385 2.266 -0.500 1.00 97.12 92 PHE A CA 1
ATOM 733 C C . PHE A 1 92 ? 2.851 2.667 0.900 1.00 97.12 92 PHE A C 1
ATOM 735 O O . PHE A 1 92 ? 2.892 3.852 1.212 1.00 97.12 92 PHE A O 1
ATOM 742 N N . ASP A 1 93 ? 3.263 1.703 1.712 1.00 97.12 93 ASP A N 1
ATOM 743 C CA . ASP A 1 93 ? 3.792 1.921 3.056 1.00 97.12 93 ASP A CA 1
ATOM 744 C C . ASP A 1 93 ? 5.077 2.767 3.048 1.00 97.12 93 ASP A C 1
ATOM 746 O O . ASP A 1 93 ? 5.177 3.767 3.760 1.00 97.12 93 ASP A O 1
ATOM 750 N N . THR A 1 94 ? 6.045 2.414 2.194 1.00 95.81 94 THR A N 1
ATOM 751 C CA . THR A 1 94 ? 7.319 3.143 2.099 1.00 95.81 94 THR A CA 1
ATOM 752 C C . THR A 1 94 ? 7.122 4.574 1.612 1.00 95.81 94 THR A C 1
ATOM 754 O O . THR A 1 94 ? 7.749 5.503 2.126 1.00 95.81 94 THR A O 1
ATOM 757 N N . GLU A 1 95 ? 6.235 4.762 0.636 1.00 96.12 95 GLU A N 1
ATOM 758 C CA . GLU A 1 95 ? 5.947 6.072 0.072 1.00 96.12 95 GLU A CA 1
ATOM 759 C C . GLU A 1 95 ? 5.156 6.932 1.055 1.00 96.12 95 GLU A C 1
ATOM 761 O O . GLU A 1 95 ? 5.485 8.100 1.240 1.00 96.12 95 GLU A O 1
ATOM 766 N N . LEU A 1 96 ? 4.181 6.357 1.762 1.00 96.12 96 LEU A N 1
ATOM 767 C CA . LEU A 1 96 ? 3.436 7.095 2.774 1.00 96.12 96 LEU A CA 1
ATOM 768 C C . LEU A 1 96 ? 4.362 7.582 3.890 1.00 96.12 96 LEU A C 1
ATOM 770 O O . LEU A 1 96 ? 4.288 8.746 4.267 1.00 96.12 96 LEU A O 1
ATOM 774 N N . ILE A 1 97 ? 5.305 6.760 4.359 1.00 95.06 97 ILE A N 1
ATOM 775 C CA . ILE A 1 97 ? 6.319 7.217 5.322 1.00 95.06 97 ILE A CA 1
ATOM 776 C C . ILE A 1 97 ? 7.158 8.356 4.758 1.00 95.06 97 ILE A C 1
ATOM 778 O O . ILE A 1 97 ? 7.412 9.335 5.465 1.00 95.06 97 ILE A O 1
ATOM 782 N N . PHE A 1 98 ? 7.606 8.250 3.506 1.00 94.31 98 PHE A N 1
ATOM 783 C CA . PHE A 1 98 ? 8.366 9.321 2.872 1.00 94.31 98 PHE A CA 1
ATOM 784 C C . PHE A 1 98 ? 7.565 10.628 2.851 1.00 94.31 98 PHE A C 1
ATOM 786 O O . PHE A 1 98 ? 8.081 11.659 3.288 1.00 94.31 98 PHE A O 1
ATOM 793 N N . LEU A 1 99 ? 6.300 10.584 2.429 1.00 93.38 99 LEU A N 1
ATOM 794 C CA . LEU A 1 99 ? 5.435 11.760 2.403 1.00 93.38 99 LEU A CA 1
ATOM 795 C C . LEU A 1 99 ? 5.203 12.319 3.811 1.00 93.38 99 LEU A C 1
ATOM 797 O O . LEU A 1 99 ? 5.405 13.508 4.006 1.00 93.38 99 LEU A O 1
ATOM 801 N N . LEU A 1 100 ? 4.891 11.488 4.808 1.00 89.56 100 LEU A N 1
ATOM 802 C CA . LEU A 1 100 ? 4.622 11.942 6.180 1.00 89.56 100 LEU A CA 1
ATOM 803 C C . LEU A 1 100 ? 5.856 12.511 6.898 1.00 89.56 100 LEU A C 1
ATOM 805 O O . LEU A 1 100 ? 5.730 13.389 7.749 1.00 89.56 100 LEU A O 1
ATOM 809 N N . THR A 1 101 ? 7.054 11.999 6.598 1.00 87.12 101 THR A N 1
ATOM 810 C CA . THR A 1 101 ? 8.284 12.366 7.330 1.00 87.12 101 THR A CA 1
ATOM 811 C C . THR A 1 101 ? 9.148 13.394 6.612 1.00 87.12 101 THR A C 1
ATOM 813 O O . THR A 1 101 ? 9.923 14.101 7.260 1.00 87.12 101 THR A O 1
ATOM 816 N N . LYS A 1 102 ? 9.076 13.459 5.279 1.00 86.12 102 LYS A N 1
ATOM 817 C CA . LYS A 1 102 ? 9.927 14.330 4.453 1.00 86.12 102 LYS A CA 1
ATOM 818 C C . LYS A 1 102 ? 9.146 15.407 3.719 1.00 86.12 102 LYS A C 1
ATOM 820 O O . LYS A 1 102 ? 9.772 16.349 3.234 1.00 86.12 102 LYS A O 1
ATOM 825 N N . ARG A 1 103 ? 7.818 15.304 3.633 1.00 81.31 103 ARG A N 1
ATOM 826 C CA . ARG A 1 103 ? 6.963 16.319 3.016 1.00 81.31 103 ARG A CA 1
ATOM 827 C C . ARG A 1 103 ? 5.981 16.861 4.051 1.00 81.31 103 ARG A C 1
ATOM 829 O O . ARG A 1 103 ? 5.444 16.141 4.879 1.00 81.31 103 ARG A O 1
ATOM 836 N N . CYS A 1 104 ? 5.773 18.172 4.040 1.00 65.81 104 CYS A N 1
ATOM 837 C CA . CYS A 1 104 ? 4.748 18.781 4.876 1.00 65.81 104 CYS A CA 1
ATOM 838 C C . CYS A 1 104 ? 3.407 18.606 4.150 1.00 65.81 104 CYS A C 1
ATOM 840 O O . CYS A 1 104 ? 3.140 19.312 3.179 1.00 65.81 104 CYS A O 1
ATOM 842 N N . SER A 1 105 ? 2.608 17.618 4.553 1.00 71.88 105 SER A N 1
ATOM 843 C CA . SER A 1 105 ? 1.248 17.420 4.038 1.00 71.88 105 SER A CA 1
ATOM 844 C C . SER A 1 105 ? 0.240 18.195 4.886 1.00 71.88 105 SER A C 1
ATOM 846 O O . SER A 1 105 ? 0.309 18.125 6.116 1.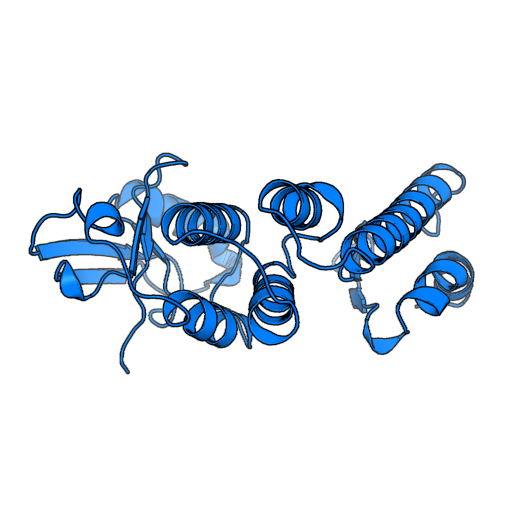00 71.88 105 SER A O 1
ATOM 848 N N . SER A 1 106 ? -0.737 18.855 4.264 1.00 79.75 106 SER A N 1
ATOM 849 C CA . SER A 1 106 ? -1.795 19.588 4.976 1.00 79.75 106 SER A CA 1
ATOM 850 C C . SER A 1 106 ? -3.018 18.734 5.332 1.00 79.75 106 SER A C 1
ATOM 852 O O . SER A 1 106 ? -4.093 19.291 5.525 1.00 79.75 106 SER A O 1
ATOM 854 N N . LEU A 1 107 ? -2.875 17.405 5.402 1.00 91.12 107 LEU A N 1
ATOM 855 C CA . LEU A 1 107 ? -3.995 16.510 5.698 1.00 91.12 107 LEU A CA 1
ATOM 856 C C . LEU A 1 107 ? -4.580 16.827 7.078 1.00 91.12 107 LEU A C 1
ATOM 858 O O . LEU A 1 107 ? -3.850 16.861 8.081 1.00 91.12 107 LEU A O 1
ATOM 862 N N . SER A 1 108 ? -5.894 17.009 7.131 1.00 93.88 108 SER A N 1
ATOM 863 C CA . SER A 1 108 ? -6.682 16.924 8.358 1.00 93.88 108 SER A CA 1
ATOM 864 C C . SER A 1 108 ? -6.587 15.518 8.965 1.00 93.88 108 SER A C 1
ATOM 866 O O . SER A 1 108 ? -6.012 14.595 8.384 1.00 93.88 108 SER A O 1
ATOM 868 N N . LEU A 1 109 ? -7.100 15.351 10.185 1.00 95.12 109 LEU A N 1
ATOM 869 C CA . LEU A 1 109 ? -7.095 14.046 10.843 1.00 95.12 109 LEU A CA 1
ATOM 870 C C . LEU A 1 109 ? -7.947 13.017 10.084 1.00 95.12 109 LEU A C 1
ATOM 872 O O . LEU A 1 109 ? -7.537 11.864 9.979 1.00 95.12 109 LEU A O 1
ATOM 876 N N . ASP A 1 110 ? -9.073 13.446 9.516 1.00 95.88 110 ASP A N 1
ATOM 877 C CA . ASP A 1 110 ? -9.973 12.570 8.764 1.00 95.88 110 ASP A CA 1
ATOM 878 C C . ASP A 1 110 ? -9.385 12.191 7.405 1.00 95.88 110 ASP A C 1
ATOM 880 O O . ASP A 1 110 ? -9.282 11.006 7.105 1.00 95.88 110 ASP A O 1
ATOM 884 N N . GLU A 1 111 ? -8.862 13.159 6.642 1.00 95.69 111 GLU A N 1
ATOM 885 C CA . GLU A 1 111 ? -8.185 12.864 5.367 1.00 95.69 111 GLU A CA 1
ATOM 886 C C . GLU A 1 111 ? -6.985 11.926 5.563 1.00 95.69 111 GLU A C 1
ATOM 888 O O . GLU A 1 111 ? -6.719 11.055 4.737 1.00 95.69 111 GLU A O 1
ATOM 893 N N . TYR A 1 112 ? -6.263 12.075 6.679 1.00 96.00 112 TYR A N 1
ATOM 894 C CA . TYR A 1 112 ? -5.176 11.171 7.033 1.00 96.00 112 TYR A CA 1
ATOM 895 C C . TYR A 1 112 ? -5.661 9.729 7.218 1.00 96.00 112 TYR A C 1
ATOM 897 O O . TYR A 1 112 ? -5.080 8.80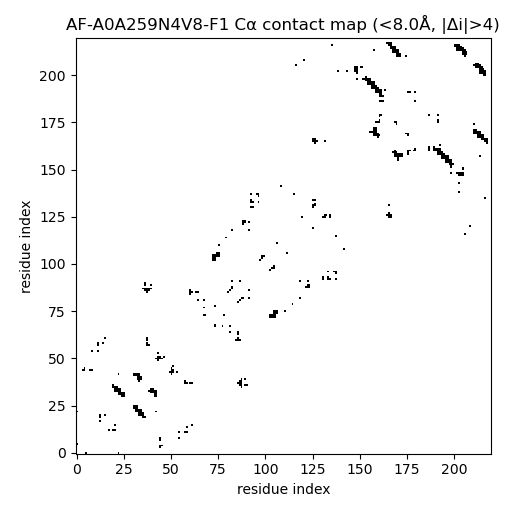5 6.646 1.00 96.00 112 TYR A O 1
ATOM 905 N N . TRP A 1 113 ? -6.702 9.518 8.025 1.00 97.31 113 TRP A N 1
ATOM 906 C CA . TRP A 1 113 ? -7.179 8.169 8.321 1.00 97.31 113 TRP A CA 1
ATOM 907 C C . TRP A 1 113 ? -7.922 7.531 7.149 1.00 97.31 113 TRP A C 1
ATOM 909 O O . TRP A 1 113 ? -7.737 6.333 6.918 1.00 97.31 113 TRP A O 1
ATOM 919 N N . ASP A 1 114 ? -8.655 8.311 6.356 1.00 96.44 114 ASP A N 1
ATOM 920 C CA . ASP A 1 114 ? -9.267 7.842 5.110 1.00 96.44 114 ASP A CA 1
ATOM 921 C C . ASP A 1 114 ? -8.199 7.341 4.128 1.00 96.44 114 ASP A C 1
ATOM 923 O O . ASP A 1 114 ? -8.316 6.235 3.584 1.00 96.44 114 ASP A O 1
ATOM 927 N N . LEU A 1 115 ? -7.102 8.093 3.972 1.00 96.88 115 LEU A N 1
ATOM 928 C CA . LEU A 1 115 ? -5.955 7.675 3.169 1.00 96.88 115 LEU A CA 1
ATOM 929 C C . LEU A 1 115 ? -5.327 6.387 3.721 1.00 96.88 115 LEU A C 1
ATOM 931 O O . LEU A 1 115 ? -5.138 5.426 2.975 1.00 96.88 115 LEU A O 1
ATOM 935 N N . VAL A 1 116 ? -5.025 6.332 5.021 1.00 97.38 116 VAL A N 1
ATOM 936 C CA . VAL A 1 116 ? -4.396 5.164 5.666 1.00 97.38 116 VAL A CA 1
ATOM 937 C C . VAL A 1 116 ? -5.225 3.894 5.468 1.00 97.38 116 VAL A C 1
ATOM 939 O O . VAL A 1 116 ? -4.683 2.875 5.031 1.00 97.38 116 VAL A O 1
ATOM 942 N N . VAL A 1 117 ? -6.533 3.947 5.740 1.00 97.38 117 VAL A N 1
ATOM 943 C CA . VAL A 1 117 ? -7.434 2.795 5.580 1.00 97.38 117 VAL A CA 1
ATOM 944 C C . VAL A 1 117 ? -7.545 2.394 4.108 1.00 97.38 117 VAL A C 1
ATOM 946 O O . VAL A 1 117 ? -7.482 1.202 3.790 1.00 97.38 117 VAL A O 1
ATOM 949 N N . SER A 1 118 ? -7.655 3.366 3.198 1.00 96.31 118 SER A N 1
ATOM 950 C CA . SER A 1 118 ? -7.706 3.123 1.751 1.00 96.31 118 SER A CA 1
ATOM 951 C C . SER A 1 118 ? -6.450 2.412 1.243 1.00 96.31 118 SER A C 1
ATOM 953 O O . SER A 1 118 ? -6.545 1.394 0.550 1.00 96.31 118 SER A O 1
ATOM 955 N N . LEU A 1 119 ? -5.262 2.897 1.615 1.00 97.06 119 LEU A N 1
ATOM 956 C CA . LEU A 1 119 ? -3.992 2.310 1.188 1.00 97.06 119 LEU A CA 1
ATOM 957 C C . LEU A 1 119 ? -3.771 0.923 1.789 1.00 97.06 119 LEU A C 1
ATOM 959 O O . LEU A 1 119 ? -3.368 0.019 1.054 1.00 97.06 119 LEU A O 1
ATOM 963 N N . TRP A 1 120 ? -4.110 0.723 3.066 1.00 97.06 120 TRP A N 1
ATOM 964 C CA . TRP A 1 120 ? -4.069 -0.594 3.705 1.00 97.06 120 TRP A CA 1
ATOM 965 C C . TRP A 1 120 ? -4.910 -1.613 2.935 1.00 97.06 120 TRP A C 1
ATOM 967 O O . TRP A 1 120 ? -4.413 -2.665 2.543 1.00 97.06 120 TRP A O 1
ATOM 977 N N . CYS A 1 121 ? -6.165 -1.269 2.626 1.00 95.12 121 CYS A N 1
ATOM 978 C CA . CYS A 1 121 ? -7.082 -2.152 1.898 1.00 95.12 121 CYS A CA 1
ATOM 979 C C . CYS A 1 121 ? -6.653 -2.412 0.442 1.00 95.12 121 CYS A C 1
ATOM 981 O O . CYS A 1 121 ? -7.202 -3.291 -0.224 1.00 95.12 121 CYS A O 1
ATOM 983 N N . ARG A 1 122 ? -5.726 -1.627 -0.109 1.00 94.00 122 ARG A N 1
ATOM 984 C CA . ARG A 1 122 ? -5.256 -1.772 -1.494 1.00 94.00 122 ARG A CA 1
ATOM 985 C C . ARG A 1 122 ? -3.912 -2.485 -1.591 1.00 94.00 122 ARG A C 1
ATOM 987 O O . ARG A 1 122 ? -3.588 -2.952 -2.684 1.00 94.00 122 ARG A O 1
ATOM 994 N N . GLN A 1 123 ? -3.151 -2.555 -0.502 1.00 92.69 123 GLN A N 1
ATOM 995 C CA . GLN A 1 123 ? -1.866 -3.236 -0.440 1.00 92.69 123 GLN A CA 1
ATOM 996 C C . GLN A 1 123 ? -2.048 -4.664 0.088 1.00 92.69 123 GLN A C 1
ATOM 998 O O . GLN A 1 123 ? -2.714 -4.897 1.089 1.00 92.69 123 GLN A O 1
ATOM 1003 N N . GLU A 1 124 ? -1.447 -5.640 -0.588 1.00 86.25 124 GLU A N 1
ATOM 1004 C CA . GLU A 1 124 ? -1.433 -7.030 -0.127 1.00 86.25 124 GLU A CA 1
ATOM 1005 C C . GLU A 1 124 ? -0.172 -7.314 0.708 1.00 86.25 124 GLU A C 1
ATOM 1007 O O . GLU A 1 124 ? 0.840 -6.616 0.598 1.00 86.25 124 GLU A O 1
ATOM 1012 N N . PHE A 1 125 ? -0.227 -8.353 1.548 1.00 86.69 125 PHE A N 1
ATOM 1013 C CA . PHE A 1 125 ? 0.891 -8.794 2.397 1.00 86.69 125 PHE A CA 1
ATOM 1014 C C . PHE A 1 125 ? 1.462 -7.683 3.294 1.00 86.69 125 PHE A C 1
ATOM 1016 O O . PHE A 1 125 ? 2.677 -7.510 3.402 1.00 86.69 125 PHE A O 1
ATOM 1023 N N . THR A 1 126 ? 0.587 -6.914 3.943 1.00 89.75 126 THR A N 1
ATOM 1024 C CA . THR A 1 126 ? 0.922 -5.686 4.684 1.00 89.75 126 THR A CA 1
ATOM 1025 C C . THR A 1 126 ? 1.852 -5.873 5.887 1.00 89.75 126 THR A C 1
ATOM 1027 O O . THR A 1 126 ? 2.420 -4.898 6.359 1.00 89.75 126 THR A O 1
ATOM 1030 N N . THR A 1 127 ? 2.074 -7.096 6.378 1.00 88.56 127 THR A N 1
ATOM 1031 C CA . THR A 1 127 ? 2.928 -7.337 7.562 1.00 88.56 127 THR A CA 1
ATOM 1032 C C . THR A 1 127 ? 4.241 -8.073 7.261 1.00 88.56 127 THR A C 1
ATOM 1034 O O . THR A 1 127 ? 5.043 -8.281 8.163 1.00 88.56 127 THR A O 1
ATOM 1037 N N . GLY A 1 128 ? 4.509 -8.449 6.006 1.00 84.75 128 GLY A N 1
ATOM 1038 C CA . GLY A 1 128 ? 5.742 -9.163 5.652 1.00 84.75 128 GLY A CA 1
ATOM 1039 C C . GLY A 1 128 ? 6.989 -8.267 5.661 1.00 84.75 128 GLY A C 1
ATOM 1040 O O . GLY A 1 128 ? 6.981 -7.179 5.085 1.00 84.75 128 GLY A O 1
ATOM 1041 N N . GLY A 1 129 ? 8.087 -8.738 6.262 1.00 87.69 129 GLY A N 1
ATOM 1042 C CA . GLY A 1 129 ? 9.382 -8.045 6.247 1.00 87.69 129 GLY A CA 1
ATOM 1043 C C . GLY A 1 129 ? 9.334 -6.644 6.872 1.00 87.69 129 GLY A C 1
ATOM 1044 O O . GLY A 1 129 ? 8.706 -6.435 7.906 1.00 87.69 129 GLY A O 1
ATOM 1045 N N . SER A 1 130 ? 9.977 -5.660 6.235 1.00 90.56 130 SER A N 1
ATOM 1046 C CA . SER A 1 130 ? 9.990 -4.262 6.706 1.00 90.56 130 SER A CA 1
ATOM 1047 C C . SER A 1 130 ? 8.621 -3.571 6.652 1.00 90.56 130 SER A C 1
ATOM 1049 O O . SER A 1 130 ? 8.441 -2.521 7.269 1.00 90.56 130 SER A O 1
ATOM 1051 N N . ARG A 1 131 ? 7.642 -4.152 5.948 1.00 93.25 131 ARG A N 1
ATOM 1052 C CA . ARG A 1 131 ? 6.318 -3.554 5.751 1.00 93.25 131 ARG A CA 1
ATOM 1053 C C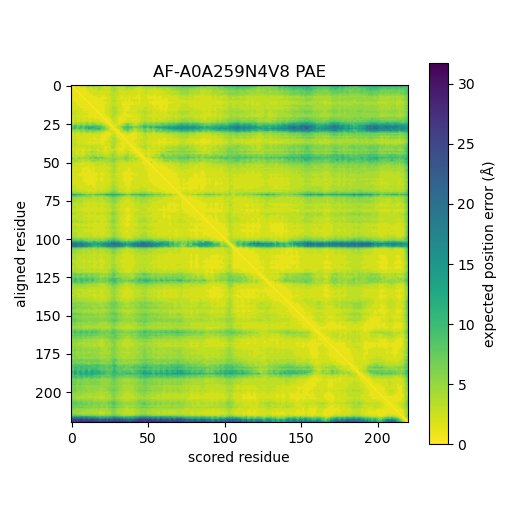 . ARG A 1 131 ? 5.520 -3.460 7.052 1.00 93.25 131 ARG 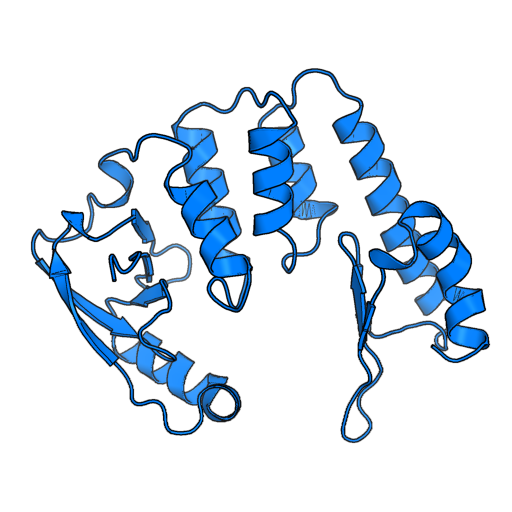A C 1
ATOM 1055 O O . ARG A 1 131 ? 4.842 -2.460 7.275 1.00 93.25 131 ARG A O 1
ATOM 1062 N N . GLY A 1 132 ? 5.639 -4.459 7.930 1.00 93.94 132 GLY A N 1
ATOM 1063 C CA . GLY A 1 132 ? 4.999 -4.436 9.249 1.00 93.94 132 GLY A CA 1
ATOM 1064 C C . GLY A 1 132 ? 5.458 -3.241 10.087 1.00 93.94 132 GLY A C 1
ATOM 1065 O O . GLY A 1 132 ? 4.631 -2.482 10.591 1.00 93.94 132 GLY A O 1
ATOM 1066 N N . GLU A 1 133 ? 6.771 -3.003 10.139 1.00 94.25 133 GLU A N 1
ATOM 1067 C CA . GLU A 1 133 ? 7.342 -1.846 10.841 1.00 94.25 133 GLU A CA 1
ATOM 1068 C C . GLU A 1 133 ? 6.903 -0.521 10.215 1.00 94.25 133 GLU A C 1
ATOM 1070 O O . GLU A 1 133 ? 6.559 0.422 10.930 1.00 94.25 133 GLU A O 1
ATOM 1075 N N . ASN A 1 134 ? 6.820 -0.461 8.884 1.00 96.44 134 ASN A N 1
ATOM 1076 C CA . ASN A 1 134 ? 6.339 0.734 8.206 1.00 96.44 134 ASN A CA 1
ATOM 1077 C C . ASN A 1 134 ? 4.881 1.053 8.571 1.00 96.44 134 ASN A C 1
ATOM 1079 O O . ASN A 1 134 ? 4.564 2.176 8.971 1.00 96.44 134 ASN A O 1
ATOM 1083 N N . TRP A 1 135 ? 3.990 0.062 8.514 1.00 96.88 135 TRP A N 1
ATOM 1084 C CA . TRP A 1 135 ? 2.600 0.253 8.931 1.00 96.88 135 TRP A CA 1
ATOM 1085 C C . TRP A 1 135 ? 2.470 0.585 10.410 1.00 96.88 135 TRP A C 1
ATOM 1087 O O . TRP A 1 135 ? 1.635 1.407 10.775 1.00 96.88 135 TRP A O 1
ATOM 1097 N N . LYS A 1 136 ? 3.331 0.034 11.267 1.00 94.81 136 LYS A N 1
ATOM 1098 C CA . LYS A 1 136 ? 3.378 0.412 12.680 1.00 94.81 136 LYS A CA 1
ATOM 1099 C C . LYS A 1 136 ? 3.749 1.886 12.864 1.00 94.81 136 LYS A C 1
ATOM 1101 O O . LYS A 1 136 ? 3.146 2.544 13.710 1.00 94.81 136 LYS A O 1
ATOM 1106 N N . ILE A 1 137 ? 4.682 2.427 12.078 1.00 95.00 137 ILE A N 1
ATOM 1107 C CA . ILE A 1 137 ? 4.996 3.867 12.078 1.00 95.00 137 ILE A CA 1
ATOM 1108 C C . ILE A 1 137 ? 3.771 4.674 11.635 1.00 95.00 137 ILE A C 1
ATOM 1110 O O . ILE A 1 137 ? 3.378 5.612 12.326 1.00 95.00 137 ILE A O 1
ATOM 1114 N N . ILE A 1 138 ? 3.131 4.277 10.532 1.00 96.38 138 ILE A N 1
ATOM 1115 C CA . ILE A 1 138 ? 1.942 4.946 9.985 1.00 96.38 138 ILE A CA 1
ATOM 1116 C C . ILE A 1 138 ? 0.800 4.955 11.019 1.00 96.38 138 ILE A C 1
ATOM 1118 O O . ILE A 1 138 ? 0.279 6.007 11.379 1.00 96.38 138 ILE A O 1
ATOM 1122 N N . PHE A 1 139 ? 0.452 3.815 11.609 1.00 96.38 139 PHE A N 1
ATOM 1123 C CA . PHE A 1 139 ? -0.641 3.712 12.587 1.00 96.38 139 PHE A CA 1
ATOM 1124 C C . PHE A 1 139 ? -0.414 4.470 13.901 1.00 96.38 139 PHE A C 1
ATOM 1126 O O . PHE A 1 139 ? -1.355 4.626 14.685 1.00 96.38 139 PHE A O 1
ATOM 1133 N N . ASN A 1 140 ? 0.817 4.912 14.161 1.00 94.12 140 ASN A N 1
ATOM 1134 C CA . ASN A 1 140 ? 1.191 5.694 15.339 1.00 94.12 140 ASN A CA 1
ATOM 1135 C C . ASN A 1 140 ? 1.587 7.141 15.001 1.00 94.12 140 ASN A C 1
ATOM 1137 O O . ASN A 1 140 ? 1.967 7.888 15.900 1.00 94.12 140 ASN A O 1
ATOM 1141 N N . HIS A 1 141 ? 1.514 7.553 13.731 1.00 94.31 141 HIS A N 1
ATOM 1142 C CA . HIS A 1 141 ? 1.919 8.895 13.311 1.00 94.31 141 HIS A CA 1
ATOM 1143 C C . HIS A 1 141 ? 0.933 9.984 13.763 1.00 94.31 141 HIS A C 1
ATOM 1145 O O . HIS A 1 141 ? 1.340 11.122 13.992 1.00 94.31 141 HIS A O 1
ATOM 1151 N N . ARG A 1 142 ? -0.354 9.646 13.910 1.00 93.69 142 ARG A N 1
ATOM 1152 C CA . ARG A 1 142 ? -1.400 10.549 14.410 1.00 93.69 142 ARG A CA 1
ATOM 1153 C C . ARG A 1 142 ? -2.276 9.864 15.449 1.00 93.69 142 ARG A C 1
ATOM 1155 O O . ARG A 1 142 ? -2.296 8.637 15.547 1.00 93.69 142 ARG A O 1
ATOM 1162 N N . GLU A 1 143 ? -2.997 10.674 16.221 1.00 95.12 143 GLU A N 1
ATOM 1163 C CA . GLU A 1 143 ? -4.021 10.182 17.142 1.00 95.12 143 GLU A CA 1
ATOM 1164 C C . GLU A 1 143 ? -5.087 9.374 16.394 1.00 95.12 143 GLU A C 1
ATOM 1166 O O . GLU A 1 143 ? -5.333 9.611 15.213 1.00 95.12 143 GLU A O 1
ATOM 1171 N N . ARG A 1 144 ? -5.699 8.399 17.070 1.00 95.88 144 ARG A N 1
ATOM 1172 C CA . ARG A 1 144 ? -6.723 7.519 16.495 1.00 95.88 144 ARG A CA 1
ATOM 1173 C C . ARG A 1 144 ? -8.104 8.024 16.915 1.00 95.88 144 ARG A C 1
ATOM 1175 O O . ARG A 1 144 ? -8.406 7.945 18.104 1.00 95.88 144 ARG A O 1
ATOM 1182 N N . PRO A 1 145 ? -8.937 8.521 15.990 1.00 96.81 145 PRO A N 1
ATOM 1183 C CA . PRO A 1 145 ? -10.313 8.874 16.298 1.00 96.81 145 PRO A CA 1
ATOM 1184 C C . PRO A 1 145 ? -11.149 7.662 16.715 1.00 96.81 145 PRO A C 1
ATOM 1186 O O . PRO A 1 145 ? -11.031 6.582 16.133 1.00 96.81 145 PRO A O 1
ATOM 1189 N N . ASP A 1 146 ? -12.086 7.869 17.639 1.00 96.06 146 ASP A N 1
ATOM 1190 C CA . ASP A 1 146 ? -12.991 6.815 18.120 1.00 96.06 146 ASP A CA 1
ATOM 1191 C C . ASP A 1 146 ? -13.834 6.190 16.996 1.00 96.06 146 ASP A C 1
ATOM 1193 O O . ASP A 1 146 ? -14.207 5.014 17.062 1.00 96.06 146 ASP A O 1
ATOM 1197 N N . TYR A 1 147 ? -14.115 6.945 15.924 1.00 96.75 147 TYR A N 1
ATOM 1198 C CA . TYR A 1 147 ? -14.911 6.437 14.806 1.00 96.75 147 TYR A CA 1
ATOM 1199 C C . TYR A 1 147 ? -14.260 5.254 14.086 1.00 96.75 147 TYR A C 1
ATOM 1201 O O . TYR A 1 147 ? -14.985 4.472 13.473 1.00 96.75 147 TYR A O 1
ATOM 1209 N N . LEU A 1 148 ? -12.936 5.087 14.183 1.00 97.94 148 LEU A N 1
ATOM 1210 C CA . LEU A 1 148 ? -12.213 3.981 13.553 1.00 97.94 148 LEU A CA 1
ATOM 1211 C C . LEU A 1 148 ? -12.624 2.617 14.107 1.00 97.94 148 LEU A C 1
ATOM 1213 O O . LEU A 1 148 ? -12.452 1.605 13.436 1.00 97.94 148 LEU A O 1
ATOM 1217 N N . THR A 1 149 ? -13.154 2.571 15.330 1.00 97.69 149 THR A N 1
ATOM 1218 C CA . THR A 1 149 ? -13.529 1.322 16.011 1.00 97.69 149 THR A CA 1
ATOM 1219 C C . THR A 1 149 ? -14.954 1.349 16.563 1.00 97.69 149 THR A C 1
ATOM 1221 O O . THR A 1 149 ? -15.358 0.419 17.264 1.00 97.69 149 THR A O 1
ATOM 1224 N N . LYS A 1 150 ? -15.744 2.382 16.231 1.00 97.06 150 LYS A N 1
ATOM 1225 C CA . LYS A 1 150 ? -17.098 2.597 16.775 1.00 97.06 150 LYS A CA 1
ATOM 1226 C C . LYS A 1 150 ? -18.043 1.411 16.560 1.00 97.06 150 LYS A C 1
ATOM 1228 O O . LYS A 1 150 ? -18.885 1.148 17.412 1.00 97.06 150 LYS A O 1
ATOM 1233 N N . ASP A 1 151 ? -17.875 0.695 15.449 1.00 96.62 151 ASP A N 1
ATOM 1234 C CA . ASP A 1 151 ? -18.738 -0.423 15.055 1.00 96.62 151 ASP A CA 1
ATOM 1235 C C . ASP A 1 151 ? -18.313 -1.758 15.699 1.00 96.62 151 ASP A C 1
ATOM 1237 O O . ASP A 1 151 ? -18.985 -2.777 15.534 1.00 96.62 151 ASP A O 1
ATOM 1241 N N . LEU A 1 152 ? -17.209 -1.773 16.457 1.00 97.75 152 LEU A N 1
ATOM 1242 C CA . LEU A 1 152 ? -16.794 -2.938 17.229 1.00 97.75 152 LEU A CA 1
ATOM 1243 C C . LEU A 1 152 ? -17.539 -2.998 18.574 1.00 97.75 152 LEU A C 1
ATOM 1245 O O . LEU A 1 152 ? -17.752 -1.971 19.224 1.00 97.75 152 LEU A O 1
ATOM 1249 N N . PRO A 1 153 ? -17.892 -4.194 19.068 1.00 97.31 153 PRO A N 1
ATOM 1250 C CA . PRO A 1 153 ? -18.255 -4.364 20.472 1.00 97.31 153 PRO A CA 1
ATOM 1251 C C . PRO A 1 153 ? -17.011 -4.213 21.366 1.00 97.31 153 PRO A C 1
ATOM 1253 O O . PRO A 1 153 ? -15.876 -4.284 20.898 1.00 97.31 153 PRO A O 1
ATOM 1256 N N . ASP A 1 154 ? -17.207 -4.040 22.675 1.00 97.31 154 ASP A N 1
ATOM 1257 C CA . ASP A 1 154 ? -16.091 -3.858 23.621 1.00 97.31 154 ASP A CA 1
ATOM 1258 C C . ASP A 1 154 ? -15.150 -5.065 23.678 1.00 97.31 154 ASP A C 1
ATOM 1260 O O . ASP A 1 154 ? -13.947 -4.912 23.896 1.00 97.31 154 ASP A O 1
ATOM 1264 N N . THR A 1 155 ? -15.693 -6.260 23.430 1.00 97.94 155 THR A N 1
ATOM 1265 C CA . THR A 1 155 ? -14.926 -7.486 23.203 1.00 97.94 155 THR A CA 1
ATOM 1266 C C . THR A 1 155 ? -15.484 -8.235 22.002 1.00 97.94 155 THR A C 1
ATOM 1268 O O . THR A 1 155 ? -16.700 -8.297 21.820 1.00 97.94 155 THR A O 1
ATOM 1271 N N . PHE A 1 156 ? -14.605 -8.812 21.188 1.00 98.12 156 PHE A N 1
ATOM 1272 C CA . PHE A 1 156 ? -14.981 -9.574 19.999 1.00 98.12 156 PHE A CA 1
ATOM 1273 C C . PHE A 1 156 ? -14.029 -10.742 19.767 1.00 98.12 156 PHE A C 1
ATOM 1275 O O . PHE A 1 156 ? -12.880 -10.741 20.205 1.00 98.12 156 PHE A O 1
ATOM 1282 N N . THR A 1 157 ? -14.514 -11.739 19.035 1.00 98.31 157 THR A N 1
ATOM 1283 C CA . THR A 1 157 ? -13.683 -12.804 18.479 1.00 98.31 157 THR A CA 1
ATOM 1284 C C . THR A 1 157 ? -13.327 -12.451 17.042 1.00 98.31 157 THR A C 1
ATOM 1286 O O . THR A 1 157 ? -14.223 -12.145 16.256 1.00 98.31 157 THR A O 1
ATOM 1289 N N . ALA A 1 158 ? -12.051 -12.558 16.686 1.00 98.19 158 ALA A N 1
ATOM 1290 C CA . ALA A 1 158 ? -11.597 -12.432 15.308 1.00 98.19 158 ALA A CA 1
ATOM 1291 C C . ALA A 1 158 ? -10.784 -13.658 14.874 1.00 98.19 158 ALA A C 1
ATOM 1293 O O . ALA A 1 158 ? -10.270 -14.425 15.699 1.00 98.19 158 ALA A O 1
ATOM 1294 N N . TYR A 1 159 ? -10.697 -13.834 13.563 1.00 98.00 159 TYR A N 1
ATOM 1295 C CA . TYR A 1 159 ? -10.066 -14.955 12.886 1.00 98.00 159 TYR A CA 1
ATOM 1296 C C . TYR A 1 159 ? -8.996 -14.445 11.931 1.00 98.00 159 TYR A C 1
ATOM 1298 O O . TYR A 1 159 ? -9.135 -13.357 11.369 1.00 98.00 159 TYR A O 1
ATOM 1306 N N . ARG A 1 160 ? -7.947 -15.233 11.719 1.00 94.44 160 ARG A N 1
ATOM 1307 C CA . ARG A 1 160 ? -6.866 -14.865 10.808 1.00 94.44 160 ARG A CA 1
ATOM 1308 C C . ARG A 1 160 ? -6.357 -16.070 10.035 1.00 94.44 160 ARG A C 1
ATOM 1310 O O . ARG A 1 160 ? -6.175 -17.151 10.591 1.00 94.44 160 ARG A O 1
ATOM 1317 N N . ALA A 1 161 ? -6.125 -15.839 8.749 1.00 92.38 161 ALA A N 1
ATOM 1318 C CA . ALA A 1 161 ? -5.363 -16.721 7.886 1.00 92.38 161 ALA A CA 1
ATOM 1319 C C . ALA A 1 161 ? -3.916 -16.209 7.802 1.00 92.38 161 ALA A C 1
ATOM 1321 O O . ALA A 1 161 ? -3.699 -15.014 7.590 1.00 92.38 161 ALA A O 1
ATOM 1322 N N . GLY A 1 162 ? -2.947 -17.104 7.992 1.00 89.75 162 GLY A N 1
ATOM 1323 C CA . GLY A 1 162 ? -1.522 -16.773 8.039 1.00 89.75 162 GLY A CA 1
ATOM 1324 C C . GLY A 1 162 ? -0.990 -16.571 9.461 1.00 89.75 162 GLY A C 1
ATOM 1325 O O . GLY A 1 162 ? -1.659 -16.877 10.445 1.00 89.75 162 GLY A O 1
ATOM 1326 N N . GLU A 1 163 ? 0.246 -16.084 9.561 1.00 90.19 163 GLU A N 1
ATOM 1327 C CA . GLU A 1 163 ? 1.011 -16.030 10.815 1.00 90.19 163 GLU A CA 1
ATOM 1328 C C . GLU A 1 163 ? 0.375 -15.153 11.898 1.00 90.19 163 GLU A C 1
ATOM 1330 O O . GLU A 1 163 ? -0.165 -14.090 11.596 1.00 90.19 163 GLU A O 1
ATOM 1335 N N . GLU A 1 164 ? 0.528 -15.537 13.168 1.00 90.56 164 GLU A N 1
ATOM 1336 C CA . GLU A 1 164 ? -0.006 -14.808 14.333 1.00 90.56 164 GLU A CA 1
ATOM 1337 C C . GLU A 1 164 ? 0.507 -13.364 14.449 1.00 90.56 164 GLU A C 1
ATOM 1339 O O . GLU A 1 164 ? -0.193 -12.493 14.965 1.00 90.56 164 GLU A O 1
ATOM 1344 N N . SER A 1 165 ? 1.706 -13.099 13.933 1.00 90.06 165 SER A N 1
ATOM 1345 C CA . SER A 1 165 ? 2.359 -11.787 13.930 1.00 90.06 165 SER A CA 1
ATOM 1346 C C . SER A 1 165 ? 1.644 -10.740 13.068 1.00 90.06 165 SER A C 1
ATOM 1348 O O . SER A 1 165 ? 1.856 -9.542 13.263 1.00 90.06 165 SER A O 1
ATOM 1350 N N . GLY A 1 166 ? 0.819 -11.158 12.103 1.00 92.62 166 GLY A N 1
ATOM 1351 C CA . GLY A 1 166 ? 0.227 -10.227 11.151 1.00 92.62 166 GLY A CA 1
ATOM 1352 C C . GLY A 1 166 ? -0.998 -9.478 11.668 1.00 92.62 166 GLY A C 1
ATOM 1353 O O . GLY A 1 166 ? -1.743 -9.953 12.525 1.00 92.62 166 GLY A O 1
ATOM 1354 N N . TYR A 1 167 ? -1.215 -8.283 11.117 1.00 95.50 167 TYR A N 1
ATOM 1355 C CA . TYR A 1 167 ? -2.139 -7.328 11.736 1.00 95.50 167 TYR A CA 1
ATOM 1356 C C . TYR A 1 167 ? -3.583 -7.435 11.249 1.00 95.50 167 TYR A C 1
ATOM 1358 O O . TYR A 1 167 ? -4.479 -6.947 11.924 1.00 95.50 167 TYR A O 1
ATOM 1366 N N . SER A 1 168 ? -3.827 -8.052 10.092 1.00 95.50 168 SER A N 1
ATOM 1367 C CA . SER A 1 168 ? -5.172 -8.175 9.515 1.00 95.50 168 SER A CA 1
ATOM 1368 C C . SER A 1 168 ? -5.921 -9.372 10.109 1.00 95.50 168 SER A C 1
ATOM 1370 O O . SER A 1 168 ? -5.503 -10.523 9.944 1.00 95.50 168 SER A O 1
ATOM 1372 N N . TRP A 1 169 ? -7.021 -9.107 10.802 1.00 97.06 169 TRP A N 1
ATOM 1373 C CA . TRP A 1 169 ? -7.955 -10.106 11.319 1.00 97.06 169 TRP A CA 1
ATOM 1374 C C . TRP A 1 169 ? -9.344 -9.840 10.740 1.00 97.06 169 TRP A C 1
ATOM 1376 O O . TRP A 1 169 ? -9.637 -8.737 10.300 1.00 97.06 169 TRP A O 1
ATOM 1386 N N . THR A 1 170 ? -10.235 -10.823 10.754 1.00 98.06 170 THR A N 1
ATOM 1387 C CA . THR A 1 170 ? -11.631 -10.647 10.332 1.00 98.06 170 THR A CA 1
ATOM 1388 C C . THR A 1 170 ? -12.595 -11.148 11.397 1.00 98.06 170 THR A C 1
ATOM 1390 O O . THR A 1 170 ? -12.342 -12.148 12.071 1.00 98.06 170 THR A O 1
ATOM 1393 N N . LEU A 1 171 ? -13.734 -10.473 11.544 1.00 98.44 171 LEU A N 1
ATOM 1394 C CA . LEU A 1 171 ? -14.848 -10.955 12.368 1.00 98.44 171 LEU A CA 1
ATOM 1395 C C . LEU A 1 171 ? -15.642 -12.085 11.688 1.00 98.44 171 LEU A C 1
ATOM 1397 O O . LEU A 1 171 ? -16.501 -12.706 12.317 1.00 98.44 171 LEU A O 1
ATOM 1401 N N . ASP A 1 172 ? -15.387 -12.355 10.406 1.00 98.12 172 ASP A N 1
ATOM 1402 C CA . ASP A 1 172 ? -16.081 -13.366 9.620 1.00 98.12 172 ASP A CA 1
ATOM 1403 C C . ASP A 1 172 ? -15.204 -14.602 9.399 1.00 98.12 172 ASP A C 1
ATOM 1405 O O . ASP A 1 172 ? -14.272 -14.611 8.593 1.00 98.12 172 ASP A O 1
ATOM 1409 N N . LYS A 1 173 ? -15.535 -15.698 10.090 1.00 97.81 173 LYS A N 1
ATOM 1410 C CA . LYS A 1 173 ? -14.795 -16.957 9.947 1.00 97.81 173 LYS A CA 1
ATOM 1411 C C . LYS A 1 173 ? -14.755 -17.444 8.492 1.00 97.81 173 LYS A C 1
ATOM 1413 O O . LYS A 1 173 ? -13.740 -17.994 8.081 1.00 97.81 173 LYS A O 1
ATOM 1418 N N . LYS A 1 174 ? -15.817 -17.234 7.701 1.00 97.62 174 LYS A N 1
ATOM 1419 C CA . LYS A 1 174 ? -15.854 -17.706 6.305 1.00 97.62 174 LYS A CA 1
ATOM 1420 C C . LYS A 1 174 ? -14.861 -16.950 5.428 1.00 97.62 174 LYS A C 1
ATOM 1422 O O . LYS A 1 174 ? -14.260 -17.553 4.545 1.00 97.62 174 LYS A O 1
ATOM 1427 N N . VAL A 1 175 ? -14.677 -15.655 5.687 1.00 96.81 175 VAL A N 1
ATOM 1428 C CA . VAL A 1 175 ? -13.662 -14.835 5.010 1.00 96.81 175 VAL A CA 1
ATOM 1429 C C . VAL A 1 175 ? -12.267 -15.344 5.370 1.00 96.81 175 VAL A C 1
ATOM 1431 O O . VAL A 1 175 ? -11.448 -15.563 4.480 1.00 96.81 175 VAL A O 1
ATOM 1434 N N . ALA A 1 176 ? -12.018 -15.627 6.652 1.00 96.25 176 ALA A N 1
ATOM 1435 C CA . ALA A 1 176 ? -10.743 -16.188 7.093 1.00 96.25 176 ALA A CA 1
ATOM 1436 C C . ALA A 1 176 ? -10.467 -17.568 6.466 1.00 96.25 176 ALA A C 1
ATOM 1438 O O . ALA A 1 176 ? -9.378 -17.796 5.948 1.00 96.25 176 ALA A O 1
ATOM 1439 N N . ASP A 1 177 ? -11.463 -18.461 6.441 1.00 95.81 177 ASP A N 1
ATOM 1440 C CA . ASP A 1 177 ? -11.365 -19.774 5.790 1.00 95.81 177 ASP A CA 1
ATOM 1441 C C . ASP A 1 177 ? -11.067 -19.630 4.282 1.00 95.81 177 ASP A C 1
ATOM 1443 O O . ASP A 1 177 ? -10.280 -20.394 3.724 1.00 95.81 177 ASP A O 1
ATOM 1447 N N . TRP A 1 178 ? -11.674 -18.651 3.601 1.00 94.94 178 TRP A N 1
ATOM 1448 C CA . TRP A 1 178 ? -11.420 -18.400 2.180 1.00 94.94 178 TRP A CA 1
ATOM 1449 C C . TRP A 1 178 ? -9.977 -17.957 1.920 1.00 94.94 178 TRP A C 1
ATOM 1451 O O . TRP A 1 178 ? -9.320 -18.524 1.047 1.00 94.94 178 TRP A O 1
ATOM 1461 N N . PHE A 1 179 ? -9.458 -17.005 2.702 1.00 93.00 179 PHE A N 1
ATOM 1462 C CA . PHE A 1 179 ? -8.062 -16.569 2.593 1.00 93.00 179 PHE A CA 1
ATOM 1463 C C . PHE A 1 179 ? -7.075 -17.688 2.930 1.00 93.00 179 PHE A C 1
ATOM 1465 O O . PHE A 1 179 ? -6.064 -17.833 2.247 1.00 93.00 179 PHE A O 1
ATOM 1472 N N . HIS A 1 180 ? -7.387 -18.504 3.940 1.00 92.69 180 HIS A N 1
ATOM 1473 C CA . HIS A 1 180 ? -6.569 -19.654 4.330 1.00 92.69 180 HIS A CA 1
ATOM 1474 C C . HIS A 1 180 ? -6.448 -20.677 3.198 1.00 92.69 180 HIS A C 1
ATOM 1476 O O . HIS A 1 180 ? -5.350 -21.129 2.890 1.00 92.69 180 HIS A O 1
ATOM 1482 N N . ASN A 1 181 ? -7.555 -20.966 2.509 1.00 92.00 181 ASN A N 1
ATOM 1483 C CA . ASN A 1 181 ? -7.546 -21.844 1.341 1.00 92.00 181 ASN A CA 1
ATOM 1484 C C . ASN A 1 181 ? -6.854 -21.211 0.124 1.00 92.00 181 ASN A C 1
ATOM 1486 O O . ASN A 1 181 ? -6.138 -21.907 -0.593 1.00 92.00 181 ASN A O 1
ATOM 1490 N N . ARG A 1 182 ? -7.066 -19.910 -0.122 1.00 90.81 182 ARG A N 1
ATOM 1491 C CA . ARG A 1 182 ? -6.493 -19.190 -1.271 1.00 90.81 182 ARG A CA 1
ATOM 1492 C C . ARG A 1 182 ? -4.966 -19.147 -1.230 1.00 90.81 182 ARG A C 1
ATOM 1494 O O . ARG A 1 182 ? -4.342 -19.300 -2.271 1.00 90.81 182 ARG A O 1
ATOM 1501 N N . PHE A 1 183 ? -4.395 -18.940 -0.048 1.00 88.12 183 PHE A N 1
ATOM 1502 C CA . PHE A 1 183 ? -2.954 -18.794 0.171 1.00 88.12 183 PHE A CA 1
ATOM 1503 C C . PHE A 1 183 ? -2.356 -20.022 0.867 1.00 88.12 183 PHE A C 1
ATOM 1505 O O . PHE A 1 183 ? -1.394 -19.921 1.622 1.00 88.12 183 PHE A O 1
ATOM 1512 N N . LYS A 1 184 ? -2.942 -21.204 0.645 1.00 87.62 184 LYS A N 1
ATOM 1513 C CA . LYS A 1 184 ? -2.487 -22.449 1.276 1.00 87.62 184 LYS A CA 1
ATOM 1514 C C . LYS A 1 184 ? -1.023 -22.767 0.951 1.00 87.62 184 LYS A C 1
ATOM 1516 O O . LYS A 1 184 ? -0.317 -23.296 1.801 1.00 87.62 184 LYS A O 1
ATOM 1521 N N . GLU A 1 185 ? -0.575 -22.450 -0.262 1.00 86.25 185 GLU A N 1
ATOM 1522 C CA . GLU A 1 185 ? 0.820 -22.645 -0.677 1.00 86.25 185 GLU A CA 1
ATOM 1523 C C . GLU A 1 185 ? 1.773 -21.698 0.065 1.00 86.25 185 GLU A C 1
ATOM 1525 O O . GLU A 1 185 ? 2.837 -22.133 0.496 1.00 86.25 185 GLU A O 1
ATOM 1530 N N . ASP A 1 186 ? 1.361 -20.447 0.297 1.00 84.25 186 ASP A N 1
ATOM 1531 C CA . ASP A 1 186 ? 2.152 -19.459 1.041 1.00 84.25 186 ASP A CA 1
ATOM 1532 C C . ASP A 1 186 ? 2.159 -19.723 2.554 1.00 84.25 186 ASP A C 1
ATOM 1534 O O . ASP A 1 186 ? 3.159 -19.491 3.230 1.00 84.25 186 ASP A O 1
ATOM 1538 N N . PHE A 1 187 ? 1.036 -20.187 3.110 1.00 82.69 187 PHE A N 1
ATOM 1539 C CA . PHE A 1 187 ? 0.872 -20.397 4.551 1.00 82.69 187 PHE A CA 1
ATOM 1540 C C . PHE A 1 187 ? 1.306 -21.787 5.026 1.00 82.69 187 PHE A C 1
ATOM 1542 O O . PHE A 1 187 ? 1.538 -21.972 6.222 1.00 82.69 187 PHE A O 1
ATOM 1549 N N . GLY A 1 188 ? 1.397 -22.773 4.132 1.00 84.69 188 GLY A N 1
ATOM 1550 C CA . GLY A 1 188 ? 1.741 -24.149 4.484 1.00 84.69 188 GLY A CA 1
ATOM 1551 C C . GLY A 1 188 ? 0.820 -24.725 5.568 1.00 84.69 188 GLY A C 1
ATOM 1552 O O . GLY A 1 188 ? -0.403 -24.744 5.419 1.00 84.69 188 GLY A O 1
ATOM 1553 N N . ASP A 1 189 ? 1.416 -25.179 6.673 1.00 87.56 189 ASP A N 1
ATOM 1554 C CA . ASP A 1 189 ? 0.716 -25.829 7.792 1.00 87.56 189 ASP A CA 1
ATOM 1555 C C . ASP A 1 189 ? 0.210 -24.855 8.873 1.00 87.56 189 ASP A C 1
ATOM 1557 O O . ASP A 1 189 ? -0.263 -25.291 9.927 1.00 87.56 189 ASP A O 1
ATOM 1561 N N . ILE A 1 190 ? 0.299 -23.535 8.655 1.00 90.00 190 ILE A N 1
ATOM 1562 C CA . ILE A 1 190 ? -0.197 -22.554 9.630 1.00 90.00 190 ILE A CA 1
ATOM 1563 C C . ILE A 1 190 ? -1.708 -22.758 9.814 1.00 90.00 190 ILE A C 1
ATOM 1565 O O . ILE A 1 190 ? -2.454 -22.651 8.840 1.00 90.00 190 ILE A O 1
ATOM 1569 N N . PRO A 1 191 ? -2.206 -23.030 11.034 1.00 92.38 191 PRO A N 1
ATOM 1570 C CA . PRO A 1 191 ? -3.630 -23.232 11.256 1.00 92.38 191 PRO A CA 1
ATOM 1571 C C . PRO A 1 191 ? -4.405 -21.915 11.159 1.00 92.38 191 PRO A C 1
ATOM 1573 O O . PRO A 1 191 ? -3.867 -20.832 11.385 1.00 92.38 191 PRO A O 1
ATOM 1576 N N . LEU A 1 192 ? -5.711 -22.011 10.902 1.00 94.50 192 LEU A N 1
ATOM 1577 C CA . LEU A 1 192 ? -6.613 -20.874 11.060 1.00 94.50 192 LEU A CA 1
ATOM 1578 C C . LEU A 1 192 ? -6.594 -20.398 12.518 1.00 94.50 192 LEU A C 1
ATOM 1580 O O . LEU A 1 192 ? -6.982 -21.135 13.430 1.00 94.50 192 LEU A O 1
ATOM 1584 N N . LEU A 1 193 ? -6.187 -19.152 12.735 1.00 95.94 193 LEU A N 1
ATOM 1585 C CA . LEU A 1 193 ? -6.085 -18.575 14.067 1.00 95.94 193 LEU A CA 1
ATOM 1586 C C . LEU A 1 193 ? -7.427 -17.988 14.505 1.00 95.94 193 LEU A C 1
ATOM 1588 O O . LEU A 1 193 ? -8.197 -17.460 13.700 1.00 95.94 193 LEU A O 1
ATOM 1592 N N . LYS A 1 194 ? -7.697 -18.061 15.809 1.00 97.44 194 LYS A N 1
ATOM 1593 C CA . LYS A 1 194 ? -8.883 -17.497 16.460 1.00 97.44 194 LYS A CA 1
ATOM 1594 C C . LYS A 1 194 ? -8.470 -16.893 17.793 1.00 97.44 194 LYS A C 1
ATOM 1596 O O . LYS A 1 194 ? -7.865 -17.584 18.612 1.00 97.44 194 LYS A O 1
ATOM 1601 N N . ARG A 1 195 ? -8.853 -15.643 18.047 1.00 96.69 195 ARG A N 1
ATOM 1602 C CA . ARG A 1 195 ? -8.530 -14.958 19.303 1.00 96.69 195 ARG A CA 1
ATOM 1603 C C . ARG A 1 195 ? -9.640 -13.996 19.723 1.00 96.69 195 ARG A C 1
ATOM 1605 O O . ARG A 1 195 ? -10.380 -13.483 18.888 1.00 96.69 195 ARG A O 1
ATOM 1612 N N . ASN A 1 196 ? -9.768 -13.799 21.034 1.00 97.44 196 ASN A N 1
ATOM 1613 C CA . ASN A 1 196 ? -10.615 -12.761 21.612 1.00 97.44 196 ASN A CA 1
ATOM 1614 C C . ASN A 1 196 ? -9.787 -11.495 21.837 1.00 97.44 196 ASN A C 1
ATOM 1616 O O . ASN A 1 196 ? -8.680 -11.573 22.375 1.00 97.44 196 ASN A O 1
ATOM 1620 N N . PHE A 1 197 ? -10.353 -10.354 21.467 1.00 96.81 197 PHE A N 1
ATOM 1621 C CA . PHE A 1 197 ? -9.736 -9.036 21.565 1.00 96.81 197 PHE A CA 1
ATOM 1622 C C . PHE A 1 197 ? -10.673 -8.059 22.263 1.00 96.81 197 PHE A C 1
ATOM 1624 O O . PHE A 1 197 ? -11.894 -8.257 22.298 1.00 96.81 197 PHE A O 1
ATOM 1631 N N . LYS A 1 198 ? -10.093 -6.995 22.811 1.00 96.81 198 LYS A N 1
ATOM 1632 C CA . LYS A 1 198 ? -10.817 -5.807 23.258 1.00 96.81 198 LYS A CA 1
ATOM 1633 C C . LYS A 1 198 ? -10.859 -4.784 22.128 1.00 96.81 198 LYS A C 1
ATOM 1635 O O . LYS A 1 198 ? -9.935 -4.707 21.324 1.00 96.81 198 LYS A O 1
ATOM 1640 N N . LYS A 1 199 ? -11.879 -3.925 22.121 1.00 96.19 199 LYS A N 1
ATOM 1641 C CA . LYS A 1 199 ? -11.951 -2.756 21.222 1.00 96.19 199 LYS A CA 1
ATOM 1642 C C . LYS A 1 199 ? -10.673 -1.913 21.254 1.00 96.19 199 LYS A C 1
ATOM 1644 O O . LYS A 1 199 ? -10.194 -1.501 20.208 1.00 96.19 199 LYS A O 1
ATOM 1649 N N . SER A 1 200 ? -10.093 -1.732 22.441 1.00 94.75 200 SER A N 1
ATOM 1650 C CA . SER A 1 200 ? -8.845 -0.988 22.652 1.00 94.75 200 SER A CA 1
ATOM 1651 C C . SER A 1 200 ? -7.614 -1.595 21.972 1.00 94.75 200 SER A C 1
ATOM 1653 O O . SER A 1 200 ? -6.601 -0.914 21.854 1.00 94.75 200 SER A O 1
ATOM 1655 N N . ASP A 1 201 ? -7.676 -2.864 21.562 1.00 94.88 201 ASP A N 1
ATOM 1656 C CA . ASP A 1 201 ? -6.574 -3.535 20.866 1.00 94.88 201 ASP A CA 1
ATOM 1657 C C . ASP A 1 201 ? -6.571 -3.194 19.361 1.00 94.88 201 ASP A C 1
ATOM 1659 O O . ASP A 1 201 ? -5.556 -3.369 18.685 1.00 94.88 201 ASP A O 1
ATOM 1663 N N . ALA A 1 202 ? -7.698 -2.714 18.822 1.00 97.00 202 ALA A N 1
ATOM 1664 C CA . ALA A 1 202 ? -7.858 -2.420 17.404 1.00 97.00 202 ALA A CA 1
ATOM 1665 C C . ALA A 1 202 ? -7.291 -1.040 17.032 1.00 97.00 202 ALA A C 1
ATOM 1667 O O . ALA A 1 202 ? -7.470 -0.048 17.739 1.00 97.00 202 ALA A O 1
ATOM 1668 N N . VAL A 1 203 ? -6.634 -0.973 15.875 1.00 97.50 203 VAL A N 1
ATOM 1669 C CA . VAL A 1 203 ? -6.252 0.283 15.220 1.00 97.50 203 VAL A CA 1
ATOM 1670 C C . VAL A 1 203 ? -7.461 0.865 14.496 1.00 97.50 203 VAL A C 1
ATOM 1672 O O . VAL A 1 203 ? -7.815 2.016 14.722 1.00 97.50 203 VAL A O 1
ATOM 1675 N N . PHE A 1 204 ? -8.101 0.057 13.650 1.00 98.12 204 PHE A N 1
ATOM 1676 C CA . PHE A 1 204 ? -9.353 0.392 12.984 1.00 98.12 204 PHE A CA 1
ATOM 1677 C C . PHE A 1 204 ? -10.112 -0.874 12.572 1.00 98.12 204 PHE A C 1
ATOM 1679 O O . PHE A 1 204 ? -9.551 -1.972 12.495 1.00 98.12 204 PHE A O 1
ATOM 1686 N N . TYR A 1 205 ? -11.396 -0.694 12.291 1.00 98.38 205 TYR A N 1
ATOM 1687 C CA . TYR A 1 205 ? -12.291 -1.650 11.660 1.00 98.38 205 TYR A CA 1
ATOM 1688 C C . TYR A 1 205 ? -12.727 -1.117 10.295 1.00 98.38 205 TYR A C 1
ATOM 1690 O O . TYR A 1 205 ? -13.015 0.069 10.145 1.00 98.38 205 TYR A O 1
ATOM 1698 N N . THR A 1 206 ? -12.809 -1.994 9.300 1.00 97.44 206 THR A N 1
ATOM 1699 C CA . THR A 1 206 ? -13.366 -1.658 7.991 1.00 97.44 206 THR A CA 1
ATOM 1700 C C . THR A 1 206 ? -14.159 -2.820 7.416 1.00 97.44 206 THR A C 1
ATOM 1702 O O . THR A 1 206 ? -13.834 -3.996 7.581 1.00 97.44 206 THR A O 1
ATOM 1705 N N . ASN A 1 207 ? -15.219 -2.484 6.690 1.00 96.81 207 ASN A N 1
ATOM 1706 C CA . ASN A 1 207 ? -15.983 -3.443 5.905 1.00 96.81 207 ASN A CA 1
ATOM 1707 C C . ASN A 1 207 ? -16.114 -3.010 4.437 1.00 96.81 207 ASN A C 1
ATOM 1709 O O . ASN A 1 207 ? -17.019 -3.465 3.742 1.00 96.81 207 ASN A O 1
ATOM 1713 N N . SER A 1 208 ? -15.213 -2.151 3.946 1.00 93.31 208 SER A N 1
ATOM 1714 C CA . SER A 1 208 ? -15.251 -1.620 2.571 1.00 93.31 208 SER A CA 1
ATOM 1715 C C . SER A 1 208 ? -15.192 -2.709 1.489 1.00 93.31 208 SER A C 1
ATOM 1717 O O . SER A 1 208 ? -15.751 -2.534 0.409 1.00 93.31 208 SER A O 1
ATOM 1719 N N . ARG A 1 209 ? -14.564 -3.855 1.790 1.00 93.19 209 ARG A N 1
ATOM 1720 C CA . ARG A 1 209 ? -14.462 -5.033 0.909 1.00 93.19 209 ARG A CA 1
ATOM 1721 C C . ARG A 1 209 ? -15.401 -6.190 1.291 1.00 93.19 209 ARG A C 1
ATOM 1723 O O . ARG A 1 209 ? -15.240 -7.289 0.776 1.00 93.19 209 ARG A O 1
ATOM 1730 N N . ASN A 1 210 ? -16.373 -5.973 2.186 1.00 95.44 210 ASN A N 1
ATOM 1731 C CA . ASN A 1 210 ? -17.216 -7.027 2.783 1.00 95.44 210 ASN A CA 1
ATOM 1732 C C . ASN A 1 210 ? -16.439 -8.113 3.557 1.00 95.44 210 ASN A C 1
ATOM 1734 O O . ASN A 1 210 ? -16.893 -9.249 3.686 1.00 95.44 210 ASN A O 1
ATOM 1738 N N . GLU A 1 211 ? -15.274 -7.759 4.098 1.00 95.94 211 GLU A N 1
ATOM 1739 C CA . GLU A 1 211 ? -14.385 -8.681 4.812 1.00 95.94 211 GLU A CA 1
ATOM 1740 C C . GLU A 1 211 ? -14.474 -8.564 6.338 1.00 95.94 211 GLU A C 1
ATOM 1742 O O . GLU A 1 211 ? -13.903 -9.399 7.032 1.00 95.94 211 GLU A O 1
ATOM 1747 N N . LYS A 1 212 ? -15.181 -7.559 6.878 1.00 97.75 212 LYS A N 1
ATOM 1748 C CA . LYS A 1 212 ? -15.237 -7.232 8.318 1.00 97.75 212 LYS A CA 1
ATOM 1749 C C . LYS A 1 212 ? -13.847 -7.250 8.968 1.00 97.75 212 LYS A C 1
ATOM 1751 O O . LYS A 1 212 ? -13.640 -7.918 9.985 1.00 97.75 212 LYS A O 1
ATOM 1756 N N . GLU A 1 213 ? -12.904 -6.571 8.328 1.00 97.75 213 GLU A N 1
ATOM 1757 C CA . GLU A 1 213 ? -11.500 -6.542 8.712 1.00 97.75 213 GLU A CA 1
ATOM 1758 C C . GLU A 1 213 ? -11.298 -5.680 9.964 1.00 97.75 213 GLU A C 1
ATOM 1760 O O . GLU A 1 213 ? -11.833 -4.578 10.078 1.00 97.75 213 GLU A O 1
ATOM 1765 N N . VAL A 1 214 ? -10.505 -6.187 10.902 1.00 97.94 214 VAL A N 1
ATOM 1766 C CA . VAL A 1 214 ? -10.013 -5.480 12.082 1.00 97.94 214 VAL A CA 1
ATOM 1767 C C . VAL A 1 214 ? -8.496 -5.525 12.040 1.00 97.94 214 VAL A C 1
ATOM 1769 O O . VAL A 1 214 ? -7.908 -6.606 11.973 1.00 97.94 214 VAL A O 1
ATOM 1772 N N . VAL A 1 215 ? -7.861 -4.360 12.111 1.00 97.75 215 VAL A N 1
ATOM 1773 C CA . VAL A 1 215 ? -6.402 -4.262 12.157 1.00 97.75 215 VAL A CA 1
ATOM 1774 C C . VAL A 1 215 ? -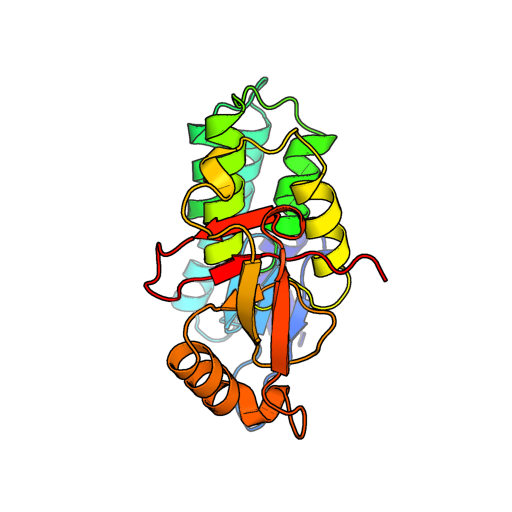5.939 -4.170 13.604 1.00 97.75 215 VAL A C 1
ATOM 1776 O O . VAL A 1 215 ? -6.376 -3.291 14.344 1.00 97.75 215 VAL A O 1
ATOM 1779 N N . ILE A 1 216 ? -5.056 -5.082 14.009 1.00 95.38 216 ILE A N 1
ATOM 1780 C CA . ILE A 1 216 ? -4.562 -5.237 15.383 1.00 95.38 216 ILE A CA 1
ATOM 1781 C C . ILE A 1 216 ? -3.039 -5.320 15.347 1.00 95.38 216 ILE A C 1
ATOM 1783 O O . ILE A 1 216 ? -2.480 -6.195 14.692 1.00 95.38 216 ILE A O 1
ATOM 1787 N N . ILE A 1 217 ? -2.356 -4.438 16.074 1.00 87.62 217 ILE A N 1
ATOM 1788 C CA . ILE A 1 217 ? -0.897 -4.510 16.223 1.00 87.62 217 ILE A CA 1
ATOM 1789 C C . ILE A 1 217 ? -0.606 -5.284 17.505 1.00 87.62 217 ILE A C 1
ATOM 1791 O O . ILE A 1 217 ? -0.936 -4.826 18.599 1.00 87.62 217 ILE A O 1
ATOM 1795 N N . SER A 1 218 ? 0.009 -6.458 17.381 1.00 70.44 218 SER A N 1
ATOM 1796 C CA . SER A 1 218 ? 0.451 -7.227 18.544 1.00 70.44 218 SER A CA 1
ATOM 1797 C C . SER A 1 218 ? 1.522 -6.446 19.312 1.00 70.44 218 SER A C 1
ATOM 1799 O O . SER A 1 218 ? 2.603 -6.178 18.790 1.00 70.44 218 SER A O 1
ATOM 1801 N N . ASN A 1 219 ? 1.230 -6.101 20.567 1.00 55.25 219 ASN A N 1
ATOM 1802 C CA . ASN A 1 219 ? 2.225 -5.659 21.544 1.00 55.25 219 ASN A CA 1
ATOM 1803 C C . ASN A 1 219 ? 2.913 -6.905 22.121 1.00 55.25 219 ASN A C 1
ATOM 1805 O O . ASN A 1 219 ? 2.646 -7.285 23.260 1.00 55.25 219 ASN A O 1
ATOM 1809 N N . THR A 1 220 ? 3.687 -7.614 21.303 1.00 42.81 220 THR A N 1
ATOM 1810 C CA . THR A 1 220 ? 4.660 -8.600 21.803 1.00 42.81 220 THR A CA 1
ATOM 1811 C C . THR A 1 220 ? 5.948 -7.902 22.182 1.00 42.81 220 THR A C 1
ATOM 1813 O O . THR A 1 220 ? 6.394 -7.063 21.364 1.00 42.81 220 THR A O 1
#

pLDDT: mean 93.26, std 6.59, range [42.81, 98.56]

Nearest PDB structures (foldseek):
  7kzs-assembly1_U  TM=5.213E-01  e=6.408E+00  Homo sapiens
  6eww-assembly2_D  TM=2.746E-01  e=9.645E+00  Homo sapiens

Radius of gyration: 19.65 Å; Cα contacts (8 Å, |Δi|>4): 290; chains: 1; bounding box: 41×49×53 Å

Mean predicted aligned error: 4.2 Å

Sequence (220 aa):
MNPEQKEFWKPYIDLIGVENFTLIKGQDGMIDLVQSKHYCGMDTSSLGKHGEANRTVAINRYHLYQETLSKGTLSADDIDTIFLSYIDKAYFDTELIFLLTKRCSSLSLDEYWDLVVSLWCRQEFTTGGSRGENWKIIFNHRERPDYLTKDLPDTFTAYRAGEESGYSWTLDKKVADWFHNRFKEDFGDIPLLKRNFKKSDAVFYTNSRNEKEVVIISNT

Solvent-accessible surface area (backbone atoms only — not comparable to full-atom values): 12474 Å² total; per-residue (Å²): 127,58,74,65,47,44,63,62,45,36,76,49,37,74,72,63,39,66,92,49,53,43,76,48,80,42,64,98,86,44,69,35,31,32,42,33,57,42,41,66,45,72,61,35,68,88,50,56,72,64,19,53,51,53,54,48,50,30,44,49,22,48,52,54,45,53,56,60,65,68,46,82,72,43,50,66,68,55,54,50,45,40,63,72,70,25,40,29,57,93,39,48,54,65,50,49,51,46,44,70,75,76,38,68,63,74,60,51,76,62,60,44,51,55,48,52,54,51,51,53,78,64,33,75,74,59,44,55,75,72,40,32,60,40,46,54,50,59,73,63,71,54,87,77,64,68,77,36,46,62,91,53,56,71,60,47,63,34,21,26,48,46,67,89,84,46,36,68,28,14,63,36,60,68,55,23,54,49,50,37,64,73,40,34,84,84,41,60,86,58,60,81,42,75,48,79,46,47,47,88,53,45,72,34,55,48,52,92,82,78,46,44,34,36,33,33,74,77,89,121

Foldseek 3Di:
DPPLLCVLLVVVCVLQPVVQWDWAPDPPPDAIWIDGFQDTGGCCSVVPPVNVVRSVLSVVLSVLLVVLVVDAEHELVSVCCNVVRRGDLQCLLVVVCCCLPVHHYPDDPVSLVVSLVVSVVSHPPCCPDCSVVSNVCSLPSDDQDPQQLVPPDQKAKWKAAADPQFFKTASDVVLRVVVNVVCCVVRPPPDIDMDMDGSVQFSGFDCPVPRRITTGHDPD